Protein AF-A0A195EWB4-F1 (afdb_monomer_lite)

Foldseek 3Di:
DDDADDDVVNQDDDPADVQWDFADWQADPHTDDIDRDPDSVVFDWDQEPNDIDTGRDWDADPVCRQKTFGDHPPDDHDQDPRGIDGPPDDPQDCVHPPPVCVVQLWAFEDEPPDDPVPDHGPDTHADDPPKDKADDPPDDDPDDDPDLQQWEDHRPDIHGAFIWIDADPDPVRQQKIWGCHHDHHTHIYRHDCVVRVD

Sequence (198 aa):
IATFNCAIVDCFHGQPKPGCYMKNYPSKCCPGDEVCPENPEDRATCEVNGKEYKEGDYFSIENDPDLTCTCQPGYKGENVEPFCARPKRPYCHPEFSHSYEIINKCAPVYYPNQSPLTSCNAFSRCQNNNDTVIHNEEKPKTHSSPDDEDVCHFGNMVMRLGDELNQDTDYNSICVRCVCEVPPVPTCQRLPYNVCDH

Secondary structure (DSSP, 8-state):
---PPPPGGGG--PPPPTT-EE---TT-SS---EE--SSGGGS-EEEETTEEEETT-EEEETTEEEEEEE--TT--S---TTTEE--SS-TT-GGGT-HHHHHTTPEEEE-TT--TTTSPPSEEE---TT--EE--TT---SSSS--GGGEEEETTEEEETT-EEPS-SSTTTTTEEEE-SSTTS-EEEEPPHHHH--

Organism: NCBI:txid34720

Structure (mmCIF, N/CA/C/O backbone):
data_AF-A0A195EWB4-F1
#
_entry.id   AF-A0A195EWB4-F1
#
loop_
_atom_site.group_PDB
_atom_site.id
_atom_site.type_symbol
_atom_site.label_atom_id
_atom_site.label_alt_id
_atom_site.label_comp_id
_atom_site.label_asym_id
_atom_site.label_entity_id
_atom_site.label_seq_id
_atom_site.pdbx_PDB_ins_code
_atom_site.Cartn_x
_atom_site.Cartn_y
_atom_si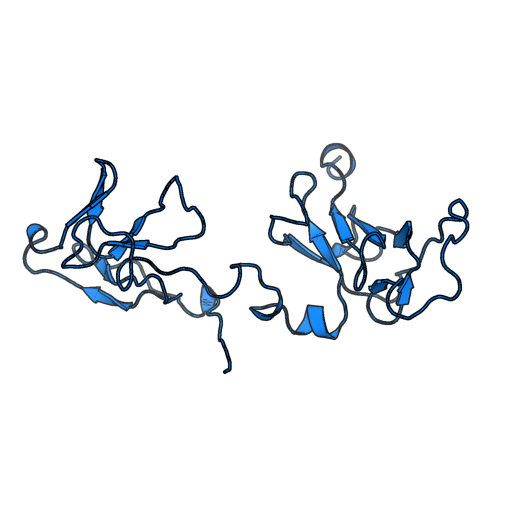te.Cartn_z
_atom_site.occupancy
_atom_site.B_iso_or_equiv
_atom_site.auth_seq_id
_atom_site.auth_comp_id
_atom_site.auth_asym_id
_atom_site.auth_atom_id
_atom_site.pdbx_PDB_model_num
ATOM 1 N N . ILE A 1 1 ? -18.472 -12.251 -6.469 1.00 36.38 1 ILE A N 1
ATOM 2 C CA . ILE A 1 1 ? -18.764 -11.327 -5.346 1.00 36.38 1 ILE A CA 1
ATOM 3 C C . ILE A 1 1 ? -17.880 -10.111 -5.565 1.00 36.38 1 ILE A C 1
ATOM 5 O O . ILE A 1 1 ? -16.671 -10.288 -5.601 1.00 36.38 1 ILE A O 1
ATOM 9 N N . ALA A 1 2 ? -18.464 -8.943 -5.836 1.00 30.53 2 ALA A N 1
ATOM 10 C CA . ALA A 1 2 ? -17.706 -7.699 -5.965 1.00 30.53 2 ALA A CA 1
ATOM 11 C C . ALA A 1 2 ? -17.330 -7.192 -4.564 1.00 30.53 2 ALA A C 1
ATOM 13 O O . ALA A 1 2 ? -18.152 -7.262 -3.650 1.00 30.53 2 ALA A O 1
ATOM 14 N N . THR A 1 3 ? -16.100 -6.714 -4.400 1.00 40.59 3 THR A N 1
ATOM 15 C CA . THR A 1 3 ? -15.592 -6.128 -3.152 1.00 40.59 3 THR A CA 1
ATOM 16 C C . THR A 1 3 ? -15.216 -4.687 -3.445 1.00 40.59 3 THR A C 1
ATOM 18 O O . THR A 1 3 ? -14.421 -4.442 -4.346 1.00 40.59 3 THR A O 1
ATOM 21 N N . PHE A 1 4 ? -15.815 -3.754 -2.713 1.00 45.41 4 PHE A N 1
ATOM 22 C CA . PHE A 1 4 ? -15.540 -2.325 -2.812 1.00 45.41 4 PHE A CA 1
ATOM 23 C C . PHE A 1 4 ? -14.557 -1.937 -1.707 1.00 45.41 4 PHE A C 1
ATOM 25 O O . PHE A 1 4 ? -14.731 -2.373 -0.568 1.00 45.41 4 PHE A O 1
ATOM 32 N N . ASN A 1 5 ? -13.554 -1.125 -2.039 1.00 49.78 5 ASN A N 1
ATOM 33 C CA . ASN A 1 5 ? -12.796 -0.378 -1.038 1.00 49.78 5 ASN A CA 1
ATOM 34 C C . ASN A 1 5 ? -13.340 1.031 -0.975 1.00 49.78 5 ASN A C 1
ATOM 36 O O . ASN A 1 5 ? -13.600 1.638 -2.011 1.00 49.78 5 ASN A O 1
ATOM 40 N N . CYS A 1 6 ? -13.505 1.530 0.242 1.00 50.00 6 CYS A N 1
ATOM 41 C CA . CYS A 1 6 ? -13.779 2.936 0.453 1.00 50.00 6 CYS A CA 1
ATOM 42 C C . CYS A 1 6 ? -12.433 3.654 0.467 1.00 50.00 6 CYS A C 1
ATOM 44 O O . CYS A 1 6 ? -11.543 3.278 1.233 1.00 50.00 6 CYS A O 1
ATOM 46 N N . ALA A 1 7 ? -12.260 4.678 -0.361 1.00 51.56 7 ALA A N 1
ATOM 47 C CA . ALA A 1 7 ? -11.152 5.587 -0.141 1.00 51.56 7 ALA A CA 1
ATOM 48 C C . ALA A 1 7 ? -11.460 6.429 1.112 1.00 51.56 7 ALA A C 1
ATOM 50 O O . ALA A 1 7 ? -12.619 6.711 1.408 1.00 51.56 7 ALA A O 1
ATOM 51 N N . ILE A 1 8 ? -10.436 6.875 1.851 1.00 51.97 8 ILE A N 1
ATOM 52 C CA . ILE A 1 8 ? -10.614 7.789 3.004 1.00 51.97 8 ILE A CA 1
ATOM 53 C C . ILE A 1 8 ? -11.458 9.021 2.625 1.00 51.97 8 ILE A C 1
ATOM 55 O O . ILE A 1 8 ? -12.216 9.530 3.448 1.00 51.97 8 ILE A O 1
ATOM 59 N N . VAL A 1 9 ? -11.363 9.467 1.367 1.00 52.28 9 VAL A N 1
ATOM 60 C CA . VAL A 1 9 ? -12.155 10.579 0.818 1.00 52.28 9 VAL A CA 1
ATOM 61 C C . VAL A 1 9 ? -13.656 10.273 0.748 1.00 52.28 9 VAL A C 1
ATOM 63 O O . VAL A 1 9 ? -14.458 11.196 0.855 1.00 52.28 9 VAL A O 1
ATOM 66 N N . ASP A 1 10 ? -14.037 8.997 0.641 1.00 55.47 10 ASP A N 1
ATOM 67 C CA . ASP A 1 10 ? -15.429 8.530 0.632 1.00 55.47 10 ASP A CA 1
ATOM 68 C C . ASP A 1 10 ? -16.003 8.380 2.052 1.00 55.47 10 ASP A C 1
ATOM 70 O O . ASP A 1 10 ? -17.215 8.268 2.224 1.00 55.47 10 ASP A O 1
ATOM 74 N N . CYS A 1 11 ? -15.141 8.404 3.076 1.00 68.19 11 CYS A N 1
ATOM 75 C CA . CYS A 1 11 ? -15.496 8.312 4.493 1.00 68.19 11 CYS A CA 1
ATOM 76 C C . CYS A 1 11 ? -15.210 9.634 5.231 1.00 68.19 11 CYS A C 1
ATOM 78 O O . CYS A 1 11 ? -14.717 9.622 6.363 1.00 68.19 11 CYS A O 1
ATOM 80 N N . PHE A 1 12 ? -15.449 10.793 4.605 1.00 63.91 12 PHE A N 1
ATOM 81 C CA . PHE A 1 12 ? -15.270 12.070 5.297 1.00 63.91 12 PHE A CA 1
ATOM 82 C C . PHE A 1 12 ? -16.331 12.229 6.392 1.00 63.91 12 PHE A C 1
ATOM 84 O O . PHE A 1 12 ? -17.470 12.624 6.142 1.00 63.91 12 PHE A O 1
ATOM 91 N N . HIS A 1 13 ? -15.930 11.946 7.625 1.00 66.62 13 HIS A N 1
ATOM 92 C CA . HIS A 1 13 ? -16.708 12.229 8.820 1.00 66.62 13 HIS A CA 1
ATOM 93 C C . HIS A 1 13 ? -15.939 13.261 9.642 1.00 66.62 13 HIS A C 1
ATOM 95 O O . HIS A 1 13 ? -14.735 13.126 9.864 1.00 66.62 13 HIS A O 1
ATOM 101 N N . GLY A 1 14 ? -16.627 14.326 10.058 1.00 69.31 14 GLY A N 1
ATOM 102 C CA . GLY A 1 14 ? -16.052 15.298 10.983 1.00 69.31 14 GLY A CA 1
ATOM 103 C C . GLY A 1 14 ? -15.682 14.644 12.316 1.00 69.31 14 GLY A C 1
ATOM 104 O O . GLY A 1 14 ? -16.049 13.500 12.592 1.00 69.31 14 GLY A O 1
ATOM 105 N N . GLN A 1 15 ? -14.966 15.379 13.167 1.00 79.50 15 GLN A N 1
ATOM 106 C CA . GLN A 1 15 ? -14.774 14.920 14.540 1.00 79.50 15 GLN A CA 1
ATOM 107 C C . GLN A 1 15 ? -16.140 14.731 15.217 1.00 79.50 15 GLN A C 1
ATOM 109 O O . GLN A 1 15 ? -17.022 15.573 15.008 1.00 79.50 15 GLN A O 1
ATOM 114 N N . PRO A 1 16 ? -16.312 13.668 16.027 1.00 85.00 16 PRO A N 1
ATOM 115 C CA . PRO A 1 16 ? -17.519 13.506 16.818 1.00 85.00 16 PRO A CA 1
ATOM 116 C C . PRO A 1 16 ? -17.762 14.751 17.661 1.00 85.00 16 PRO A C 1
ATOM 118 O O . PRO A 1 16 ? -16.810 15.400 18.117 1.00 85.00 16 PRO A O 1
ATOM 121 N N . LYS A 1 17 ? -19.029 15.070 17.921 1.00 88.00 17 LYS A N 1
ATOM 122 C CA . LYS A 1 17 ? -19.350 16.122 18.890 1.00 88.00 17 LYS A CA 1
ATOM 123 C C . LYS A 1 17 ? -18.701 15.819 20.250 1.00 88.00 17 LYS A C 1
ATOM 125 O O . LYS A 1 17 ? -18.529 14.649 20.601 1.00 88.00 17 LYS A O 1
ATOM 130 N N . PRO A 1 18 ? -18.364 16.847 21.051 1.00 87.19 18 PRO A N 1
ATOM 131 C CA . PRO A 1 18 ? -17.826 16.639 22.391 1.00 87.19 18 PRO A CA 1
ATOM 132 C C . PRO A 1 18 ? -18.721 15.709 23.223 1.00 87.19 18 PRO A C 1
ATOM 134 O O . PRO A 1 18 ? -19.916 15.960 23.355 1.00 87.19 18 PRO A O 1
ATOM 137 N N . GLY A 1 19 ? -18.139 14.639 23.772 1.00 86.69 19 GLY A N 1
ATOM 138 C CA . GLY A 1 19 ? -18.859 13.610 24.536 1.00 86.69 19 GLY A CA 1
ATOM 139 C C . GLY A 1 19 ? -19.421 12.453 23.701 1.00 86.69 19 GLY A C 1
ATOM 140 O O . GLY A 1 19 ? -19.840 11.454 24.275 1.00 86.69 19 GLY A O 1
ATOM 141 N N . CYS A 1 20 ? -19.378 12.545 22.372 1.00 90.25 20 CYS A N 1
ATOM 142 C CA . CYS A 1 20 ? -19.817 11.497 21.458 1.00 90.25 20 CYS A CA 1
ATOM 143 C C . CYS A 1 20 ? -18.628 10.706 20.894 1.00 90.25 20 CYS A C 1
ATOM 145 O O . CYS A 1 20 ? -17.474 11.136 20.962 1.00 90.25 20 CYS A O 1
ATOM 147 N N . TYR A 1 21 ? -18.901 9.540 20.317 1.00 90.25 21 TYR A N 1
ATOM 148 C CA . TYR A 1 21 ? -17.907 8.703 19.646 1.00 90.25 21 TYR A CA 1
ATOM 149 C C . TYR A 1 21 ? -18.493 8.079 18.378 1.00 90.25 21 TYR A C 1
ATOM 151 O O . TYR A 1 21 ? -19.705 7.917 18.268 1.00 90.25 21 TYR A O 1
ATOM 159 N N . MET A 1 22 ? -17.642 7.718 17.417 1.00 90.25 22 MET A N 1
ATOM 160 C CA . MET A 1 22 ? -18.085 6.947 16.253 1.00 90.25 22 MET A CA 1
ATOM 161 C C . MET A 1 22 ? -18.026 5.457 16.557 1.00 90.25 22 MET A C 1
ATOM 163 O O . MET A 1 22 ? -17.025 4.966 17.084 1.00 90.25 22 MET A O 1
ATOM 167 N N . LYS A 1 23 ? -19.062 4.717 16.159 1.00 90.19 23 LYS A N 1
ATOM 168 C CA . LYS A 1 23 ? -18.978 3.256 16.127 1.00 90.19 23 LYS A CA 1
ATOM 169 C C . LYS A 1 23 ? -18.025 2.817 15.027 1.00 90.19 23 LYS A C 1
ATOM 171 O O . LYS A 1 23 ? -18.173 3.227 13.883 1.00 90.19 23 LYS A O 1
ATOM 176 N N . ASN A 1 24 ? -17.107 1.920 15.354 1.00 89.12 24 ASN A N 1
ATOM 177 C CA . ASN A 1 24 ? -16.231 1.281 14.380 1.00 89.12 24 ASN A CA 1
ATOM 178 C C . ASN A 1 24 ? -16.486 -0.225 14.357 1.00 89.12 24 ASN A C 1
ATOM 180 O O . ASN A 1 24 ? -16.934 -0.817 15.343 1.00 89.12 24 ASN A O 1
ATOM 184 N N . TYR A 1 25 ? -16.224 -0.835 13.204 1.00 88.12 25 TYR A N 1
ATOM 185 C CA . TYR A 1 25 ? -16.432 -2.261 12.986 1.00 88.12 25 TYR A CA 1
ATOM 186 C C . TYR A 1 25 ? -15.217 -2.839 12.265 1.00 88.12 25 TYR A C 1
ATOM 188 O O . TYR A 1 25 ? -14.759 -2.221 11.306 1.00 88.12 25 TYR A O 1
ATOM 196 N N . PRO A 1 26 ? -14.741 -4.042 12.622 1.00 86.75 26 PRO A N 1
ATOM 197 C CA . PRO A 1 26 ? -13.511 -4.589 12.049 1.00 86.75 26 PRO A CA 1
ATOM 198 C C . PRO A 1 26 ? -13.579 -4.835 10.542 1.00 86.75 26 PRO A C 1
ATOM 200 O O . PRO A 1 26 ? -12.568 -4.843 9.851 1.00 86.75 26 PRO A O 1
ATOM 203 N N . SER A 1 27 ? -14.788 -5.065 10.030 1.00 80.19 27 SER A N 1
ATOM 204 C CA . SER A 1 27 ? -15.058 -5.376 8.628 1.00 80.19 27 SER A CA 1
ATOM 205 C C . SER A 1 27 ? -15.537 -4.175 7.810 1.00 80.19 27 SER A C 1
ATOM 207 O O . SER A 1 27 ? -15.856 -4.339 6.631 1.00 80.19 27 SER A O 1
ATOM 209 N N . LYS A 1 28 ? -15.620 -2.976 8.407 1.00 78.50 28 LYS A N 1
ATOM 210 C CA . LYS A 1 28 ? -16.048 -1.756 7.712 1.00 78.50 28 LYS A CA 1
ATOM 211 C C . LYS A 1 28 ? -14.904 -0.759 7.631 1.00 78.50 28 LYS A C 1
ATOM 213 O O . LYS A 1 28 ? -14.208 -0.523 8.606 1.00 78.50 28 LYS A O 1
ATOM 218 N N . CYS A 1 29 ? -14.756 -0.149 6.459 1.00 74.19 29 CYS A N 1
ATOM 219 C CA . CYS A 1 29 ? -13.755 0.889 6.241 1.00 74.19 29 CYS A CA 1
ATOM 220 C C . CYS A 1 29 ? -14.190 2.238 6.835 1.00 74.19 29 CYS A C 1
ATOM 222 O O . CYS A 1 29 ? -13.399 2.898 7.503 1.00 74.19 29 CYS A O 1
ATOM 224 N N . CYS A 1 30 ? -15.454 2.630 6.635 1.00 79.25 30 CYS A N 1
ATOM 225 C CA . CYS A 1 30 ? -15.969 3.871 7.203 1.00 79.25 30 CYS A CA 1
ATOM 226 C C . CYS A 1 30 ? -16.481 3.667 8.639 1.00 79.25 30 CYS A C 1
ATOM 228 O O . CYS A 1 30 ? -17.077 2.618 8.934 1.00 79.25 30 CYS A O 1
ATOM 230 N N . PRO A 1 31 ? -16.331 4.688 9.500 1.00 83.44 31 PRO A N 1
ATOM 231 C CA . PRO A 1 31 ? -17.070 4.777 10.748 1.00 83.44 31 PRO A CA 1
ATOM 232 C C . PRO A 1 31 ? -18.575 4.596 10.511 1.00 83.44 31 PRO A C 1
ATOM 234 O O . PRO A 1 31 ? -19.124 4.994 9.483 1.00 83.44 31 PRO A O 1
ATOM 237 N N . GLY A 1 32 ? -19.240 3.953 11.462 1.00 84.38 32 GLY A N 1
ATOM 238 C CA . GLY A 1 32 ? -20.692 3.901 11.535 1.00 84.38 32 GLY A CA 1
ATOM 239 C C . GLY A 1 32 ? -21.267 5.152 12.190 1.00 84.38 32 GLY A C 1
ATOM 240 O O . GLY A 1 32 ? -20.703 6.239 12.110 1.00 84.38 32 GLY A O 1
ATOM 241 N N . ASP A 1 33 ? -22.404 4.977 12.855 1.00 88.50 33 ASP A N 1
ATOM 242 C CA . ASP A 1 33 ? -23.129 6.083 13.474 1.00 88.50 33 ASP A CA 1
ATOM 243 C C . ASP A 1 33 ? -22.343 6.741 14.622 1.00 88.50 33 ASP A C 1
ATOM 245 O O . ASP A 1 33 ? -21.647 6.069 15.395 1.00 88.50 33 ASP A O 1
ATOM 249 N N . GLU A 1 34 ? -22.514 8.060 14.757 1.00 91.50 34 GLU A N 1
ATOM 250 C CA . GLU A 1 34 ? -22.107 8.816 15.943 1.00 91.50 34 GLU A CA 1
ATOM 251 C C . GLU A 1 34 ? -23.059 8.497 17.099 1.00 91.50 34 GLU A C 1
ATOM 253 O O . GLU A 1 34 ? -24.281 8.595 16.969 1.00 91.50 34 GLU A O 1
ATOM 258 N N . VAL A 1 35 ? -22.495 8.144 18.248 1.00 91.38 35 VAL A N 1
ATOM 259 C CA . VAL A 1 35 ? -23.228 7.841 19.474 1.00 91.38 35 VAL A CA 1
ATOM 260 C C . VAL A 1 35 ? -22.866 8.870 20.526 1.00 91.38 35 VAL A C 1
ATOM 262 O O . VAL A 1 35 ? -21.697 9.035 20.872 1.00 91.38 35 VAL A O 1
ATOM 265 N N . CYS A 1 36 ? -23.886 9.527 21.063 1.00 91.44 36 CYS A N 1
ATOM 266 C CA . CYS A 1 36 ? -23.772 10.489 22.149 1.00 91.44 36 CYS A CA 1
ATOM 267 C C . CYS A 1 36 ? -24.456 9.909 23.393 1.00 91.44 36 CYS A C 1
ATOM 269 O O . CYS A 1 36 ? -25.678 10.029 23.504 1.00 91.44 36 CYS A O 1
ATOM 271 N N . PRO A 1 37 ? -23.724 9.222 24.286 1.00 88.69 37 PRO A N 1
ATOM 272 C CA . PRO A 1 37 ? -24.314 8.703 25.512 1.00 88.69 37 PRO A CA 1
ATOM 273 C C . PRO A 1 37 ? -24.716 9.853 26.449 1.00 88.69 37 PRO A C 1
ATOM 275 O O . PRO A 1 37 ? -24.053 10.890 26.486 1.00 88.69 37 PRO A O 1
ATOM 278 N N . GLU A 1 38 ? -25.796 9.667 27.213 1.00 88.31 38 GLU A N 1
ATOM 279 C CA . GLU A 1 38 ? -26.223 10.644 28.225 1.00 88.31 38 GLU A CA 1
ATOM 280 C C . GLU A 1 38 ? -25.194 10.744 29.358 1.00 88.31 38 GLU A C 1
ATOM 282 O O . GLU A 1 38 ? -24.865 11.852 29.786 1.00 88.31 38 GLU A O 1
ATOM 287 N N . ASN A 1 39 ? -24.624 9.606 29.782 1.00 86.69 39 ASN A N 1
ATOM 288 C CA . ASN A 1 39 ? -23.488 9.560 30.698 1.00 86.69 39 ASN A CA 1
ATOM 289 C C . ASN A 1 39 ? -22.262 8.941 30.009 1.00 86.69 39 ASN A C 1
ATOM 291 O O . ASN A 1 39 ? -22.362 7.858 29.437 1.00 86.69 39 ASN A O 1
ATOM 295 N N . PRO A 1 40 ? -21.069 9.554 30.109 1.00 81.25 40 PRO A N 1
ATOM 296 C CA . PRO A 1 40 ? -19.845 8.997 29.523 1.00 81.25 40 PRO A CA 1
ATOM 297 C C . PRO A 1 40 ? -19.489 7.578 29.999 1.00 81.25 40 PRO A C 1
ATOM 299 O O . PRO A 1 40 ? -18.861 6.834 29.249 1.00 81.25 40 PRO A O 1
ATOM 302 N N . GLU A 1 41 ? -19.900 7.214 31.217 1.00 83.19 41 GLU A N 1
ATOM 303 C CA . GLU A 1 41 ? -19.694 5.888 31.824 1.00 83.19 41 GLU A CA 1
ATOM 304 C C . GLU A 1 41 ? -20.533 4.782 31.160 1.00 83.19 41 GLU A C 1
ATOM 306 O O . GLU A 1 41 ? -20.233 3.603 31.315 1.00 83.19 41 GLU A O 1
ATOM 311 N N . ASP A 1 42 ? -21.558 5.144 30.380 1.00 87.31 42 ASP A N 1
ATOM 312 C CA . ASP A 1 42 ? -22.396 4.178 29.659 1.00 87.31 42 ASP A CA 1
ATOM 313 C C . ASP A 1 42 ? -21.686 3.615 28.412 1.00 87.31 42 ASP A C 1
ATOM 315 O O . ASP A 1 42 ? -22.164 2.664 27.788 1.00 87.31 42 ASP A O 1
ATOM 319 N N . ARG A 1 43 ? -20.543 4.198 28.016 1.00 91.38 43 ARG A N 1
ATOM 320 C CA . ARG A 1 43 ? -19.731 3.701 26.900 1.00 91.38 43 ARG A CA 1
ATOM 321 C C . ARG A 1 43 ? -19.039 2.409 27.325 1.00 91.38 43 ARG A C 1
ATOM 323 O O . ARG A 1 43 ? -18.228 2.419 28.248 1.00 91.38 43 ARG A O 1
ATOM 330 N N . ALA A 1 44 ? -19.312 1.316 26.613 1.00 92.00 44 ALA A N 1
ATOM 331 C CA . ALA A 1 44 ? -18.718 0.024 26.933 1.00 92.00 44 ALA A CA 1
ATOM 332 C C . ALA A 1 44 ? -17.183 0.083 26.888 1.00 92.00 44 ALA A C 1
ATOM 334 O O . ALA A 1 44 ? -16.596 0.787 26.059 1.00 92.00 44 ALA A O 1
ATOM 335 N N . THR A 1 45 ? -16.540 -0.684 27.764 1.00 94.62 45 THR A N 1
ATOM 336 C CA . THR A 1 45 ? -15.088 -0.843 27.806 1.00 94.62 45 THR A CA 1
ATOM 337 C C . THR A 1 45 ? -14.696 -2.291 27.543 1.00 94.62 45 THR A C 1
ATOM 339 O O . THR A 1 45 ? -15.437 -3.231 27.833 1.00 94.62 45 THR A O 1
ATOM 342 N N . CYS A 1 46 ? -13.521 -2.466 26.955 1.00 95.19 46 CYS A N 1
ATOM 343 C CA . CYS A 1 46 ? -12.918 -3.751 26.655 1.00 95.19 46 CYS A CA 1
ATOM 344 C C . CYS A 1 46 ? -11.529 -3.789 27.280 1.00 95.19 46 CYS A C 1
ATOM 346 O O . CYS A 1 46 ? -10.722 -2.891 27.044 1.00 95.19 46 CYS A O 1
ATOM 348 N N . GLU A 1 47 ? -11.228 -4.840 28.034 1.00 93.69 47 GLU A N 1
ATOM 349 C CA . GLU A 1 47 ? -9.886 -5.078 28.558 1.00 93.69 47 GLU A CA 1
ATOM 350 C C . GLU A 1 47 ? -9.148 -6.058 27.639 1.00 93.69 47 GLU A C 1
ATOM 352 O O . GLU A 1 47 ? -9.590 -7.187 27.424 1.00 93.69 47 GLU A O 1
ATOM 357 N N . VAL A 1 48 ? -8.026 -5.621 27.067 1.00 91.62 48 VAL A N 1
ATOM 358 C CA . VAL A 1 48 ? -7.201 -6.417 26.151 1.00 91.62 48 VAL A CA 1
ATOM 359 C C . VAL A 1 48 ? -5.756 -6.333 26.623 1.00 91.62 48 VAL A C 1
ATOM 361 O O . VAL A 1 48 ? -5.172 -5.253 26.637 1.00 91.62 48 VAL A O 1
ATOM 364 N N . ASN A 1 49 ? -5.171 -7.465 27.025 1.00 86.56 49 ASN A N 1
ATOM 365 C CA . ASN A 1 49 ? -3.783 -7.553 27.504 1.00 86.56 49 ASN A CA 1
ATOM 366 C C . ASN A 1 49 ? -3.436 -6.528 28.609 1.00 86.56 49 ASN A C 1
ATOM 368 O O . ASN A 1 49 ? -2.354 -5.944 28.607 1.00 86.56 49 ASN A O 1
ATOM 372 N N . GLY A 1 50 ? -4.364 -6.279 29.540 1.00 87.12 50 GLY A N 1
ATOM 373 C CA . GLY A 1 50 ? -4.183 -5.307 30.627 1.00 87.12 50 GLY A CA 1
ATOM 374 C C . GLY A 1 50 ? -4.296 -3.837 30.202 1.00 87.12 50 GLY A C 1
ATOM 375 O O . GLY A 1 50 ? -3.977 -2.947 30.989 1.00 87.12 50 GLY A O 1
ATOM 376 N N . LYS A 1 51 ? -4.743 -3.564 28.969 1.00 92.44 51 LYS A N 1
ATOM 377 C CA . LYS A 1 51 ? -5.070 -2.225 28.476 1.00 92.44 51 LYS A CA 1
ATOM 378 C C . LYS A 1 51 ? -6.573 -2.090 28.258 1.00 92.44 51 LYS A C 1
ATOM 380 O O . LYS A 1 51 ? -7.204 -2.945 27.642 1.00 92.44 51 LYS A O 1
ATOM 385 N N . GLU A 1 52 ? -7.129 -0.987 28.743 1.00 94.00 52 GLU A N 1
ATOM 386 C CA . GLU A 1 52 ? -8.533 -0.635 28.545 1.00 94.00 52 GLU A CA 1
ATOM 387 C C . GLU A 1 52 ? -8.731 0.101 27.211 1.00 94.00 52 GLU A C 1
ATOM 389 O O . GLU A 1 52 ? -7.975 1.012 26.860 1.00 94.00 52 GLU A O 1
ATOM 394 N N . TYR A 1 53 ? -9.769 -0.297 26.484 1.00 94.88 53 TYR A N 1
ATOM 395 C CA . TYR A 1 53 ? -10.247 0.307 25.244 1.00 94.88 53 TYR A CA 1
ATOM 396 C C . TYR A 1 53 ? -11.717 0.683 25.406 1.00 94.88 53 TYR A C 1
ATOM 398 O O . TYR A 1 53 ? -12.463 -0.039 26.064 1.00 94.88 53 TYR A O 1
ATOM 406 N N . LYS A 1 54 ? -12.159 1.786 24.800 1.00 94.69 54 LYS A N 1
ATOM 407 C CA . LYS A 1 54 ? -13.563 2.217 24.845 1.00 94.69 54 LYS A CA 1
ATOM 408 C C . LYS A 1 54 ? -14.289 1.828 23.563 1.00 94.69 54 LYS A C 1
ATOM 410 O O . LYS A 1 54 ? -13.669 1.676 22.517 1.00 94.69 54 LYS A O 1
ATOM 415 N N . GLU A 1 55 ? -15.611 1.692 23.613 1.00 93.88 55 GLU A N 1
ATOM 416 C CA . GLU A 1 55 ? -16.424 1.275 22.462 1.00 93.88 55 GLU A CA 1
ATOM 417 C C . GLU A 1 55 ? -16.124 2.103 21.208 1.00 93.88 55 GLU A C 1
ATOM 419 O O . GLU A 1 55 ? -16.187 3.328 21.249 1.00 93.88 55 GLU A O 1
ATOM 424 N N . GLY A 1 56 ? -15.818 1.449 20.091 1.00 90.38 56 GLY A N 1
ATOM 425 C CA . GLY A 1 56 ? -15.404 2.092 18.845 1.00 90.38 56 GLY A CA 1
ATOM 426 C C . GLY A 1 56 ? -13.893 2.306 18.717 1.00 90.38 56 GLY A C 1
ATOM 427 O O . GLY A 1 56 ? -13.431 2.611 17.622 1.00 90.38 56 GLY A O 1
ATOM 428 N N . ASP A 1 57 ? -13.097 2.104 19.766 1.00 92.75 57 ASP A N 1
ATOM 429 C CA . ASP A 1 57 ? -11.640 2.155 19.653 1.00 92.75 57 ASP A CA 1
ATOM 430 C C . ASP A 1 57 ? -11.117 0.907 18.924 1.00 92.75 57 ASP A C 1
ATOM 432 O O . ASP A 1 57 ? -11.561 -0.216 19.186 1.00 92.75 57 ASP A O 1
ATOM 436 N N . TYR A 1 58 ? -10.142 1.099 18.032 1.00 91.75 58 TYR A N 1
ATOM 437 C CA . TYR A 1 58 ? -9.394 0.001 17.420 1.00 91.75 58 TYR A CA 1
ATOM 438 C C . TYR A 1 58 ? -8.304 -0.512 18.365 1.00 91.75 58 TYR A C 1
ATOM 440 O O . TYR A 1 58 ? -7.678 0.259 19.098 1.00 91.75 58 TYR A O 1
ATOM 448 N N . PHE A 1 59 ? -8.024 -1.811 18.292 1.00 91.69 59 PHE A N 1
ATOM 449 C CA . PHE A 1 59 ? -6.880 -2.421 18.960 1.00 91.69 59 PHE A CA 1
ATOM 450 C C . PHE A 1 59 ? -6.214 -3.483 18.086 1.00 91.69 59 PHE A C 1
ATOM 452 O O . PHE A 1 59 ? -6.834 -4.045 17.185 1.00 91.69 59 PHE A O 1
ATOM 459 N N . SER A 1 60 ? -4.935 -3.737 18.356 1.00 86.56 60 SER A N 1
ATOM 460 C CA . SER A 1 60 ? -4.108 -4.706 17.635 1.00 86.56 60 SER A CA 1
ATOM 461 C C . SER A 1 60 ? -3.690 -5.826 18.579 1.00 86.56 60 SER A C 1
ATOM 463 O O . SER A 1 60 ? -3.457 -5.581 19.764 1.00 86.56 60 SER A O 1
ATOM 465 N N . ILE A 1 61 ? -3.573 -7.043 18.052 1.00 88.81 61 ILE A N 1
ATOM 466 C CA . ILE A 1 61 ? -3.124 -8.218 18.800 1.00 88.81 61 ILE A CA 1
ATOM 467 C C . ILE A 1 61 ? -1.664 -8.492 18.457 1.00 88.81 61 ILE A C 1
ATOM 469 O O . ILE A 1 61 ? -1.333 -8.724 17.301 1.00 88.81 61 ILE A O 1
ATOM 473 N N . GLU A 1 62 ? -0.786 -8.493 19.461 1.00 84.81 62 GLU A N 1
ATOM 474 C CA . GLU A 1 62 ? 0.666 -8.646 19.254 1.00 84.81 62 GLU A CA 1
ATOM 475 C C . GLU A 1 62 ? 1.033 -9.939 18.511 1.00 84.81 62 GLU A C 1
ATOM 477 O O . GLU A 1 62 ? 1.930 -9.942 17.673 1.00 84.81 62 GLU A O 1
ATOM 482 N N . ASN A 1 63 ? 0.303 -11.025 18.781 1.00 84.56 63 ASN A N 1
ATOM 483 C CA . ASN A 1 63 ? 0.530 -12.330 18.158 1.00 84.56 63 ASN A CA 1
ATOM 484 C C . ASN A 1 63 ? -0.189 -12.508 16.808 1.00 84.56 63 ASN A C 1
ATOM 486 O O . ASN A 1 63 ? 0.042 -13.513 16.140 1.00 84.56 63 ASN A O 1
ATOM 490 N N . ASP A 1 64 ? -1.069 -11.581 16.420 1.00 85.19 64 ASP A N 1
ATOM 491 C CA . ASP A 1 64 ? -1.783 -11.623 15.140 1.00 85.19 64 ASP A CA 1
ATOM 492 C C . ASP A 1 64 ? -1.986 -10.198 14.584 1.00 85.19 64 ASP A C 1
ATOM 494 O O . ASP A 1 64 ? -3.066 -9.616 14.728 1.00 85.19 64 ASP A O 1
ATOM 498 N N . PRO A 1 65 ? -0.943 -9.603 13.972 1.00 80.69 65 PRO A N 1
ATOM 499 C CA . PRO A 1 65 ? -0.980 -8.219 13.495 1.00 80.69 65 PRO A CA 1
ATOM 500 C C . PRO A 1 65 ? -1.933 -8.002 12.310 1.00 80.69 65 PRO A C 1
ATOM 502 O O . PRO A 1 65 ? -2.312 -6.865 12.039 1.00 80.69 65 PRO A O 1
ATOM 505 N N . ASP A 1 66 ? -2.345 -9.071 11.621 1.00 79.38 66 ASP A N 1
ATOM 506 C CA . ASP A 1 66 ? -3.305 -9.006 10.512 1.00 79.38 66 ASP A CA 1
ATOM 507 C C . ASP A 1 66 ? -4.761 -8.947 10.995 1.00 79.38 66 ASP A C 1
ATOM 509 O O . ASP A 1 66 ? -5.686 -8.733 10.202 1.00 79.38 66 ASP A O 1
ATOM 513 N N . LEU A 1 67 ? -4.993 -9.186 12.288 1.00 87.38 67 LEU A N 1
ATOM 514 C CA . LEU A 1 67 ? -6.319 -9.160 12.873 1.00 87.38 67 LEU A CA 1
ATOM 515 C C . LEU A 1 67 ? -6.701 -7.718 13.213 1.00 87.38 67 LEU A C 1
ATOM 517 O O . LEU A 1 67 ? -6.111 -7.077 14.081 1.00 87.38 67 LEU A O 1
ATOM 521 N N . THR A 1 68 ? -7.723 -7.207 12.531 1.00 87.56 68 THR A N 1
ATOM 522 C CA . THR A 1 68 ? -8.311 -5.910 12.869 1.00 87.56 68 THR A CA 1
ATOM 523 C C . THR A 1 68 ? -9.348 -6.132 13.955 1.00 87.56 68 THR A C 1
ATOM 525 O O . THR A 1 68 ? -10.232 -6.969 13.779 1.00 87.56 68 THR A O 1
ATOM 528 N N . CYS A 1 69 ? -9.264 -5.394 15.060 1.00 92.56 69 CYS A N 1
ATOM 529 C CA . CYS A 1 69 ? -10.216 -5.500 16.158 1.00 92.56 69 CYS A CA 1
ATOM 530 C C . CYS A 1 69 ? -10.749 -4.134 16.586 1.00 92.56 69 CYS A C 1
ATOM 532 O O . CYS A 1 69 ? -10.044 -3.126 16.528 1.00 92.56 69 CYS A O 1
ATOM 534 N N . THR A 1 70 ? -11.993 -4.113 17.053 1.00 94.81 70 THR A N 1
ATOM 535 C CA . THR A 1 70 ? -12.655 -2.931 17.611 1.00 94.81 70 THR A CA 1
ATOM 536 C C . THR A 1 70 ? -13.333 -3.289 18.919 1.00 94.81 70 THR A C 1
ATOM 538 O O . THR A 1 70 ? -14.009 -4.317 18.998 1.00 94.81 70 THR A O 1
ATOM 541 N N . CYS A 1 71 ? -13.220 -2.429 19.928 1.00 95.19 71 CYS A N 1
ATOM 542 C CA . CYS A 1 71 ? -13.971 -2.611 21.161 1.00 95.19 71 CYS A CA 1
ATOM 543 C C . CYS A 1 71 ? -15.467 -2.396 20.903 1.00 95.19 71 CYS A C 1
ATOM 545 O O . CYS A 1 71 ? -15.869 -1.355 20.382 1.00 95.19 71 CYS A O 1
ATOM 547 N N . GLN A 1 72 ? -16.293 -3.377 21.263 1.00 93.38 72 GLN A N 1
ATOM 548 C CA . GLN A 1 72 ? -17.750 -3.305 21.141 1.00 93.38 72 GLN A CA 1
ATOM 549 C C . GLN A 1 72 ? -18.416 -3.898 22.391 1.00 93.38 72 GLN A C 1
ATOM 551 O O . GLN A 1 72 ? -17.793 -4.703 23.094 1.00 93.38 72 GLN A O 1
ATOM 556 N N . PRO A 1 73 ? -19.686 -3.549 22.669 1.00 92.88 73 PRO A N 1
ATOM 557 C CA . PRO A 1 73 ? -20.415 -4.100 23.802 1.00 92.88 73 PRO A CA 1
ATOM 558 C C . PRO A 1 73 ? -20.447 -5.630 23.767 1.00 92.88 73 PRO A C 1
ATOM 560 O O . PRO A 1 73 ? -20.753 -6.238 22.742 1.00 92.88 73 PRO A O 1
ATOM 563 N N . GLY A 1 74 ? -20.159 -6.256 24.909 1.00 91.94 74 GLY A N 1
ATOM 564 C CA . GLY A 1 74 ? -20.181 -7.713 25.052 1.00 91.94 74 GLY A CA 1
ATOM 565 C C . GLY A 1 74 ? -18.864 -8.423 24.734 1.00 91.94 74 GLY A C 1
ATOM 566 O O . GLY A 1 74 ? -18.852 -9.654 24.738 1.00 91.94 74 GLY A O 1
ATOM 567 N N . TYR A 1 75 ? -17.770 -7.695 24.498 1.00 94.06 75 TYR A N 1
ATOM 568 C CA . TYR A 1 75 ? -16.436 -8.286 24.397 1.00 94.06 75 TYR A CA 1
ATOM 569 C C . TYR A 1 75 ? -16.029 -8.957 25.720 1.00 94.06 75 TYR A C 1
ATOM 571 O O . TYR A 1 75 ? -16.092 -8.344 26.784 1.00 94.06 75 TYR A O 1
ATOM 579 N N . LYS A 1 76 ? -15.609 -10.227 25.656 1.00 91.56 76 LYS A N 1
ATOM 580 C CA . LYS A 1 76 ? -15.248 -11.052 26.829 1.00 91.56 76 LYS A CA 1
ATOM 581 C C . LYS A 1 76 ? -13.778 -11.485 26.849 1.00 91.56 76 LYS A C 1
ATOM 583 O O . LYS A 1 76 ? -13.440 -12.451 27.525 1.00 91.56 76 LYS A O 1
ATOM 588 N N . GLY A 1 77 ? -12.916 -10.802 26.094 1.00 89.94 77 GLY A N 1
ATOM 589 C CA . GLY A 1 77 ? -11.503 -11.178 25.954 1.00 89.94 77 GLY A CA 1
ATOM 590 C C . GLY A 1 77 ? -11.213 -12.155 24.809 1.00 89.94 77 GLY A C 1
ATOM 591 O O . GLY A 1 77 ? -10.086 -12.625 24.686 1.00 89.94 77 GLY A O 1
ATOM 592 N N . GLU A 1 78 ? -12.207 -12.471 23.974 1.00 91.25 78 GLU A N 1
ATOM 593 C CA . GLU A 1 78 ? -12.052 -13.372 22.829 1.00 91.25 78 GLU A CA 1
ATOM 594 C C . GLU A 1 78 ? -11.930 -12.583 21.518 1.00 91.25 78 GLU A C 1
ATOM 596 O O . GLU A 1 78 ? -12.844 -11.857 21.123 1.00 91.25 78 GLU A O 1
ATOM 601 N N . ASN A 1 79 ? -10.811 -12.768 20.813 1.00 92.00 79 ASN A N 1
ATOM 602 C CA . ASN A 1 79 ? -10.492 -12.072 19.562 1.00 92.00 79 ASN A CA 1
ATOM 603 C C . ASN A 1 79 ? -11.161 -12.730 18.339 1.00 92.00 79 ASN A C 1
ATOM 605 O O . ASN A 1 79 ? -10.488 -13.197 17.421 1.00 92.00 79 ASN A O 1
ATOM 609 N N . VAL A 1 80 ? -12.491 -12.799 18.341 1.00 91.94 80 VAL A N 1
ATOM 610 C CA . VAL A 1 80 ? -13.313 -13.419 17.284 1.00 91.94 80 VAL A CA 1
ATOM 611 C C . VAL A 1 80 ? -14.385 -12.455 16.769 1.00 91.94 80 VAL A C 1
ATOM 613 O O . VAL A 1 80 ? -14.593 -11.377 17.333 1.00 91.94 80 VAL A O 1
ATOM 616 N N . GLU A 1 81 ? -15.079 -12.823 15.688 1.00 90.69 81 GLU A N 1
ATOM 617 C CA . GLU A 1 81 ? -16.226 -12.052 15.198 1.00 90.69 81 GLU A CA 1
ATOM 618 C C . GLU A 1 81 ? -17.303 -11.909 16.294 1.00 90.69 81 GLU A C 1
ATOM 620 O O . GLU A 1 81 ? -17.566 -12.868 17.026 1.00 90.69 81 GLU A O 1
ATOM 625 N N . PRO A 1 82 ? -17.959 -10.738 16.415 1.00 90.88 82 PRO A N 1
ATOM 626 C CA . PRO A 1 82 ? -17.869 -9.559 15.542 1.00 90.88 82 PRO A CA 1
ATOM 627 C C . PRO A 1 82 ? -16.771 -8.548 15.929 1.00 90.88 82 PRO A C 1
ATOM 629 O O . PRO A 1 82 ? -16.611 -7.545 15.235 1.00 90.88 82 PRO A O 1
ATOM 632 N N . PHE A 1 83 ? -16.037 -8.789 17.019 1.00 93.56 83 PHE A N 1
ATOM 633 C CA . PHE A 1 83 ? -15.076 -7.846 17.612 1.00 93.56 83 PHE A CA 1
ATOM 634 C C . PHE A 1 83 ? -13.765 -7.765 16.851 1.00 93.56 83 PHE A C 1
ATOM 636 O O . PHE A 1 83 ? -13.129 -6.714 16.828 1.00 93.56 83 PHE A O 1
ATOM 643 N N . CYS A 1 84 ? -13.380 -8.871 16.225 1.00 92.38 84 CYS A N 1
ATOM 644 C CA . CYS A 1 84 ? -12.189 -8.986 15.412 1.00 92.38 84 CYS A CA 1
ATOM 645 C C . CYS A 1 84 ? -12.528 -9.652 14.082 1.00 92.38 84 CYS A C 1
ATOM 647 O O . CYS A 1 84 ? -13.279 -10.626 14.042 1.00 92.38 84 CYS A O 1
ATOM 649 N N . ALA A 1 85 ? -11.952 -9.151 12.995 1.00 89.56 85 ALA A N 1
ATOM 650 C CA . ALA A 1 85 ? -12.065 -9.766 11.684 1.00 89.56 85 ALA A CA 1
ATOM 651 C C . ALA A 1 85 ? -10.731 -9.689 10.950 1.00 89.56 85 ALA A C 1
ATOM 653 O O . ALA A 1 85 ? -10.013 -8.688 11.010 1.00 89.56 85 ALA A O 1
ATOM 654 N N . ARG A 1 86 ? -10.420 -10.758 10.218 1.00 84.75 86 ARG A N 1
ATOM 655 C CA . ARG A 1 86 ? -9.296 -10.773 9.290 1.00 84.75 86 ARG A CA 1
ATOM 656 C C . ARG A 1 86 ? -9.784 -10.269 7.930 1.00 84.75 86 ARG A C 1
ATOM 658 O O . ARG A 1 86 ? -10.739 -10.840 7.387 1.00 84.75 86 ARG A O 1
ATOM 665 N N . PRO A 1 87 ? -9.152 -9.240 7.348 1.00 74.56 87 PRO A N 1
ATOM 666 C CA . PRO A 1 87 ? -9.428 -8.851 5.975 1.00 74.56 87 PRO A CA 1
ATOM 667 C C . PRO A 1 87 ? -9.231 -10.048 5.039 1.00 74.56 87 PRO A C 1
ATOM 669 O O . PRO A 1 87 ? -8.230 -10.756 5.111 1.00 74.56 87 PRO A O 1
ATOM 672 N N . LYS A 1 88 ? -10.183 -10.289 4.130 1.00 76.31 88 LYS A N 1
ATOM 673 C CA . LYS A 1 88 ? -10.079 -11.399 3.159 1.00 76.31 88 LYS A CA 1
ATOM 674 C C . LYS A 1 88 ? -8.954 -11.202 2.144 1.00 76.31 88 LYS A C 1
ATOM 676 O O . LYS A 1 88 ? -8.597 -12.139 1.437 1.00 76.31 88 LYS A O 1
ATOM 681 N N . ARG A 1 89 ? -8.451 -9.977 2.027 1.00 71.81 89 ARG A N 1
ATOM 682 C CA . ARG A 1 89 ? -7.342 -9.597 1.163 1.00 71.81 89 ARG A CA 1
ATOM 683 C C . ARG A 1 89 ? -6.466 -8.592 1.914 1.00 71.81 89 ARG A C 1
ATOM 685 O O . ARG A 1 89 ? -7.013 -7.833 2.718 1.00 71.81 89 ARG A O 1
ATOM 692 N N . PRO A 1 90 ? -5.151 -8.565 1.650 1.00 71.12 90 PRO A N 1
ATOM 693 C CA . PRO A 1 90 ? -4.255 -7.568 2.219 1.00 71.12 90 PRO A CA 1
ATOM 694 C C . PRO A 1 90 ? -4.751 -6.151 1.933 1.00 71.12 90 PRO A C 1
ATOM 696 O O . PRO A 1 90 ? -5.282 -5.893 0.856 1.00 71.12 90 PRO A O 1
ATOM 699 N N . TYR A 1 91 ? -4.521 -5.223 2.861 1.00 68.94 91 TYR A N 1
ATOM 700 C CA . TYR A 1 91 ? -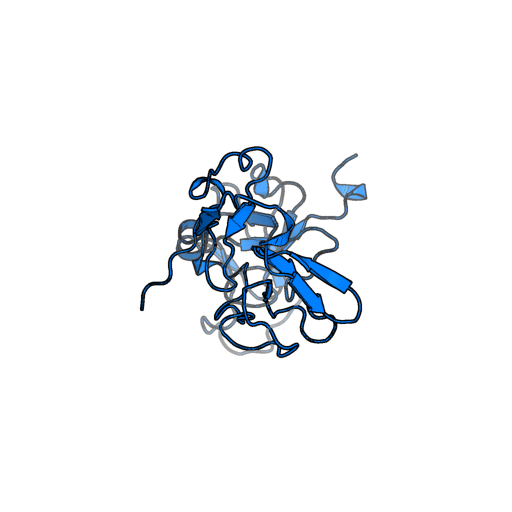4.895 -3.812 2.706 1.00 68.94 91 TYR A CA 1
ATOM 701 C C . TYR A 1 91 ? -4.362 -3.188 1.403 1.00 68.94 91 TYR A C 1
ATOM 703 O O . TYR A 1 91 ? -5.007 -2.338 0.803 1.00 68.94 91 TYR A O 1
ATOM 711 N N . CYS A 1 92 ? -3.216 -3.669 0.925 1.00 72.88 92 CYS A N 1
ATOM 712 C CA . CYS A 1 92 ? -2.543 -3.158 -0.268 1.00 72.88 92 CYS A CA 1
ATOM 713 C C . CYS A 1 92 ? -2.763 -4.021 -1.506 1.00 72.88 92 CYS A C 1
ATOM 715 O O . CYS A 1 92 ? -1.968 -3.994 -2.441 1.00 72.88 92 CYS A O 1
ATOM 717 N N . HIS A 1 93 ? -3.833 -4.817 -1.513 1.00 75.81 93 HIS A N 1
ATOM 718 C CA . HIS A 1 93 ? -4.186 -5.602 -2.679 1.00 75.81 93 HIS A CA 1
ATOM 719 C C . HIS A 1 93 ? -4.471 -4.656 -3.861 1.00 75.81 93 HIS A C 1
ATOM 721 O O . HIS A 1 93 ? -5.373 -3.827 -3.767 1.00 75.81 93 HIS A O 1
ATOM 727 N N . PRO A 1 94 ? -3.772 -4.770 -5.003 1.00 68.25 94 PRO A N 1
ATOM 728 C CA . PRO A 1 94 ? -3.828 -3.751 -6.056 1.00 68.25 94 PRO A CA 1
ATOM 729 C C . PRO A 1 94 ? -5.230 -3.613 -6.680 1.00 68.25 94 PRO A C 1
ATOM 731 O O . PRO A 1 94 ? -5.626 -2.525 -7.094 1.00 68.25 94 PRO A O 1
ATOM 734 N N . GLU A 1 95 ? -6.034 -4.685 -6.682 1.00 69.69 95 GLU A N 1
ATOM 735 C CA . GLU A 1 95 ? -7.447 -4.655 -7.121 1.00 69.69 95 GLU A CA 1
ATOM 736 C C . GLU A 1 95 ? -8.345 -3.689 -6.323 1.00 69.69 95 GLU A C 1
ATOM 738 O O . GLU A 1 95 ? -9.502 -3.488 -6.683 1.00 69.69 95 GLU A O 1
ATOM 743 N N . PHE A 1 96 ? -7.852 -3.114 -5.228 1.00 67.06 96 PHE A N 1
ATOM 744 C CA . PHE A 1 96 ? -8.632 -2.256 -4.347 1.00 67.06 96 PHE A CA 1
ATOM 745 C C . PHE A 1 96 ? -8.796 -0.825 -4.848 1.00 67.06 96 PHE A C 1
ATOM 747 O O . PHE A 1 96 ? -9.887 -0.272 -4.733 1.00 67.06 96 PHE A O 1
ATOM 754 N N . SER A 1 97 ? -7.751 -0.245 -5.429 1.00 65.19 97 SER A N 1
ATOM 755 C CA . SER A 1 97 ? -7.746 1.158 -5.867 1.00 65.19 97 SER A CA 1
ATOM 756 C C . SER A 1 97 ? -6.944 1.402 -7.145 1.00 65.19 97 SER A C 1
ATOM 758 O O . SER A 1 97 ? -6.994 2.506 -7.674 1.00 65.19 97 SER A O 1
ATOM 760 N N . HIS A 1 98 ? -6.259 0.384 -7.680 1.00 75.44 98 HIS A N 1
ATOM 761 C CA . HIS A 1 98 ? -5.270 0.538 -8.753 1.00 75.44 98 HIS A CA 1
ATOM 762 C C . HIS A 1 98 ? -5.649 -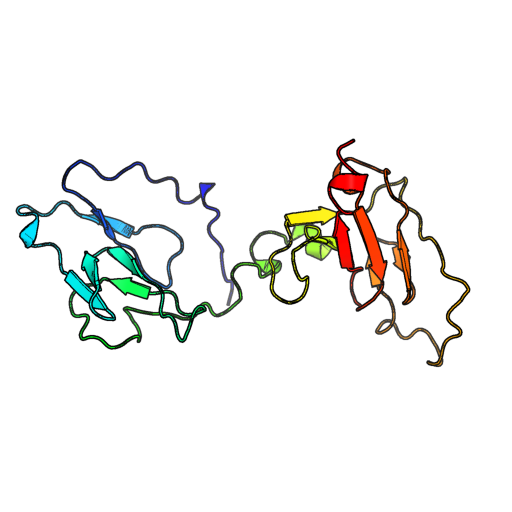0.221 -10.031 1.00 75.44 98 HIS A C 1
ATOM 764 O O . HIS A 1 98 ? -4.812 -0.823 -10.705 1.00 75.44 98 HIS A O 1
ATOM 770 N N . SER A 1 99 ? -6.946 -0.244 -10.362 1.00 82.12 99 SER A N 1
ATOM 771 C CA . SER A 1 99 ? -7.445 -0.970 -11.542 1.00 82.12 99 SER A CA 1
ATOM 772 C C . SER A 1 99 ? -6.834 -0.455 -12.849 1.00 82.12 99 SER A C 1
ATOM 774 O O . SER A 1 99 ? -6.502 -1.258 -13.719 1.00 82.12 99 SER A O 1
ATOM 776 N N . TYR A 1 100 ? -6.627 0.860 -12.968 1.00 88.19 100 TYR A N 1
ATOM 777 C CA . TYR A 1 100 ? -5.969 1.468 -14.122 1.00 88.19 100 TYR A CA 1
ATOM 778 C C . TYR A 1 100 ? -4.533 0.954 -14.267 1.00 88.19 100 TYR A C 1
ATOM 780 O O . TYR A 1 100 ? -4.124 0.548 -15.352 1.00 88.19 100 TYR A O 1
ATOM 788 N N . GLU A 1 101 ? -3.779 0.922 -13.176 1.00 90.88 101 GLU A N 1
ATOM 789 C CA . GLU A 1 101 ? -2.386 0.503 -13.142 1.00 90.88 101 GLU A CA 1
ATOM 790 C C . GLU A 1 101 ? -2.238 -0.988 -13.451 1.00 90.88 101 GLU A C 1
ATOM 792 O O . GLU A 1 101 ? -1.347 -1.362 -14.209 1.00 90.88 101 GLU A O 1
ATOM 797 N N . ILE A 1 102 ? -3.146 -1.832 -12.949 1.00 87.25 102 ILE A N 1
ATOM 798 C CA . ILE A 1 102 ? -3.184 -3.264 -13.283 1.00 87.25 102 ILE A CA 1
ATOM 799 C C . ILE A 1 102 ? -3.453 -3.461 -14.777 1.00 87.25 102 ILE A C 1
ATOM 801 O O . ILE A 1 102 ? -2.718 -4.189 -15.444 1.00 87.25 102 ILE A O 1
ATOM 805 N N . ILE A 1 103 ? -4.495 -2.814 -15.314 1.00 89.75 103 ILE A N 1
ATOM 806 C CA . ILE A 1 103 ? -4.890 -2.956 -16.725 1.00 89.75 103 ILE A CA 1
ATOM 807 C C . ILE A 1 103 ? -3.754 -2.511 -17.650 1.00 89.75 103 ILE A C 1
ATOM 809 O O . ILE A 1 103 ? -3.477 -3.169 -18.652 1.00 89.75 103 ILE A O 1
ATOM 813 N N . ASN A 1 104 ? -3.073 -1.420 -17.296 1.00 92.81 104 ASN A N 1
ATOM 814 C CA . ASN A 1 104 ? -1.969 -0.868 -18.077 1.00 92.81 104 ASN A CA 1
ATOM 815 C C . ASN A 1 104 ? -0.605 -1.477 -17.728 1.00 92.81 104 ASN A C 1
ATOM 817 O O . ASN A 1 104 ? 0.411 -0.987 -18.216 1.00 92.81 104 ASN A O 1
ATOM 821 N N . LYS A 1 105 ? -0.563 -2.540 -16.911 1.00 94.50 105 LYS A N 1
ATOM 822 C CA . LYS A 1 105 ? 0.669 -3.247 -16.525 1.00 94.50 105 LYS A CA 1
ATOM 823 C C . LYS A 1 105 ? 1.752 -2.285 -16.019 1.00 94.50 105 LYS A C 1
ATOM 825 O O . LYS A 1 105 ? 2.915 -2.361 -16.417 1.00 94.50 105 LYS A O 1
ATOM 830 N N . CYS A 1 106 ? 1.337 -1.329 -15.196 1.00 95.00 106 CYS A N 1
ATOM 831 C CA . CYS A 1 106 ? 2.238 -0.416 -14.518 1.00 95.00 106 CYS A CA 1
ATOM 832 C C . CYS A 1 106 ? 2.990 -1.168 -13.415 1.00 95.00 106 CYS A C 1
ATOM 834 O O . CYS A 1 106 ? 2.442 -2.054 -12.758 1.00 95.00 106 CYS A O 1
ATOM 836 N N . ALA A 1 107 ? 4.248 -0.805 -13.209 1.00 94.88 107 ALA A N 1
ATOM 837 C CA . ALA A 1 107 ? 5.123 -1.457 -12.254 1.00 94.88 107 ALA A CA 1
ATOM 838 C C . ALA A 1 107 ? 4.977 -0.828 -10.855 1.00 94.88 107 ALA A C 1
ATOM 840 O O . ALA A 1 107 ? 5.047 0.402 -10.739 1.00 94.88 107 ALA A O 1
ATOM 841 N N . PRO A 1 108 ? 4.789 -1.625 -9.788 1.00 93.31 108 PRO A N 1
ATOM 842 C CA . PRO A 1 108 ? 4.727 -1.105 -8.427 1.00 93.31 108 PRO A CA 1
ATOM 843 C C . PRO A 1 108 ? 6.099 -0.584 -7.986 1.00 93.31 108 PRO A C 1
ATOM 845 O O . PRO A 1 108 ? 7.114 -1.260 -8.164 1.00 93.31 108 PRO A O 1
ATOM 848 N N . VAL A 1 109 ? 6.125 0.610 -7.389 1.00 94.38 109 VAL A N 1
ATOM 849 C CA . VAL A 1 109 ? 7.345 1.257 -6.892 1.00 94.38 109 VAL A CA 1
ATOM 850 C C . VAL A 1 109 ? 7.379 1.245 -5.369 1.00 94.38 109 VAL A C 1
ATOM 852 O O . VAL A 1 109 ? 6.447 1.713 -4.715 1.00 94.38 109 VAL A O 1
ATOM 855 N N . TYR A 1 110 ? 8.482 0.760 -4.803 1.00 93.88 110 TYR A N 1
ATOM 856 C CA . TYR A 1 110 ? 8.731 0.706 -3.361 1.00 93.88 110 TYR A CA 1
ATOM 857 C C . TYR A 1 110 ? 9.823 1.697 -2.945 1.00 93.88 110 TYR A C 1
ATOM 859 O O . TYR A 1 110 ? 10.735 2.004 -3.716 1.00 93.88 110 TYR A O 1
ATOM 867 N N . TYR A 1 111 ? 9.766 2.197 -1.711 1.00 92.44 111 TYR A N 1
ATOM 868 C CA . TYR A 1 111 ? 10.855 2.987 -1.132 1.00 92.44 111 TYR A CA 1
ATOM 869 C C . TYR A 1 111 ? 12.106 2.128 -0.851 1.00 92.44 111 TYR A C 1
ATOM 871 O O . TYR A 1 111 ? 12.007 0.901 -0.753 1.00 92.44 111 TYR A O 1
ATOM 879 N N . PRO A 1 112 ? 13.291 2.742 -0.654 1.00 89.75 112 PRO A N 1
ATOM 880 C CA . PRO A 1 112 ? 14.554 2.004 -0.521 1.00 89.75 112 PRO A CA 1
ATOM 881 C C . PRO A 1 112 ? 14.570 0.967 0.614 1.00 89.75 112 PRO A C 1
ATOM 883 O O . PRO A 1 112 ? 15.216 -0.067 0.505 1.00 89.75 112 PRO A O 1
ATOM 886 N N . ASN A 1 113 ? 13.833 1.222 1.698 1.00 88.12 113 ASN A N 1
ATOM 887 C CA . ASN A 1 113 ? 13.788 0.348 2.876 1.00 88.12 113 ASN A CA 1
ATOM 888 C C . ASN A 1 113 ? 12.521 -0.524 2.939 1.00 88.12 113 ASN A C 1
ATOM 890 O O . ASN A 1 113 ? 12.304 -1.216 3.932 1.00 88.12 113 ASN A O 1
ATOM 894 N N . GLN A 1 114 ? 11.657 -0.460 1.923 1.00 88.62 114 GLN A N 1
ATOM 895 C CA . GLN A 1 114 ? 10.450 -1.279 1.848 1.00 88.62 114 GLN A CA 1
ATOM 896 C C . GLN A 1 114 ? 10.750 -2.593 1.131 1.00 88.62 114 GLN A C 1
ATOM 898 O O . GLN A 1 114 ? 11.427 -2.610 0.106 1.00 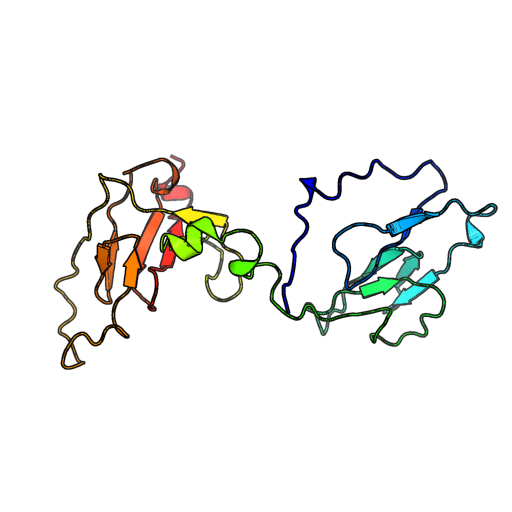88.62 114 GLN A O 1
ATOM 903 N N . SER A 1 115 ? 10.215 -3.693 1.658 1.00 88.31 115 SER A N 1
ATOM 904 C CA . SER A 1 115 ? 10.276 -4.988 0.982 1.00 88.31 115 SER A CA 1
ATOM 905 C C . SER A 1 115 ? 9.101 -5.116 0.010 1.00 88.31 115 SER A C 1
ATOM 907 O O . SER A 1 115 ? 7.959 -5.044 0.468 1.00 88.31 115 SER A O 1
ATOM 909 N N . PRO A 1 116 ? 9.334 -5.396 -1.285 1.00 86.00 116 PRO A N 1
ATOM 910 C CA . PRO A 1 116 ? 8.257 -5.643 -2.243 1.00 86.00 116 PRO A CA 1
ATOM 911 C C . PRO A 1 116 ? 7.317 -6.799 -1.868 1.00 86.00 116 PRO A C 1
ATOM 913 O O . PRO A 1 116 ? 6.173 -6.830 -2.308 1.00 86.00 116 PRO A O 1
ATOM 916 N N . LEU A 1 117 ? 7.787 -7.740 -1.037 1.00 81.88 117 LEU A N 1
ATOM 917 C CA . LEU A 1 117 ? 7.027 -8.924 -0.630 1.00 81.88 117 LEU A CA 1
ATOM 918 C C . LEU A 1 117 ? 6.000 -8.632 0.473 1.00 81.88 117 LEU A C 1
ATOM 920 O O . LEU A 1 117 ? 4.946 -9.260 0.515 1.00 81.88 117 LEU A O 1
ATOM 924 N N . THR A 1 118 ? 6.324 -7.725 1.396 1.00 80.94 118 THR A N 1
ATOM 925 C CA . THR A 1 118 ? 5.522 -7.496 2.612 1.00 80.94 118 THR A CA 1
ATOM 926 C C . THR A 1 118 ? 4.980 -6.079 2.727 1.00 80.94 118 THR A C 1
ATOM 928 O O . THR A 1 118 ? 4.088 -5.828 3.533 1.00 80.94 118 THR A O 1
ATOM 931 N N . SER A 1 119 ? 5.520 -5.137 1.954 1.00 84.06 119 SER A N 1
ATOM 932 C CA . SER A 1 119 ? 5.129 -3.731 1.995 1.00 84.06 119 SER A CA 1
ATOM 933 C C . SER A 1 119 ? 4.129 -3.397 0.896 1.00 84.06 119 SER A C 1
ATOM 935 O O . SER A 1 119 ? 4.023 -4.074 -0.123 1.00 84.06 119 SER A O 1
ATOM 937 N N . CYS A 1 120 ? 3.423 -2.294 1.094 1.00 85.44 120 CYS A N 1
ATOM 938 C CA . CYS A 1 120 ? 2.604 -1.662 0.071 1.00 85.44 120 CYS A CA 1
ATOM 939 C C . CYS A 1 120 ? 3.493 -0.863 -0.878 1.00 85.44 120 CYS A C 1
ATOM 941 O O . CYS A 1 120 ? 4.464 -0.247 -0.427 1.00 85.44 120 CYS A O 1
ATOM 943 N N . ASN A 1 121 ? 3.154 -0.838 -2.165 1.00 88.56 121 ASN A N 1
ATOM 944 C CA . ASN A 1 121 ? 3.825 0.061 -3.092 1.00 88.56 121 ASN A CA 1
ATOM 945 C C . ASN A 1 121 ? 3.500 1.516 -2.721 1.00 88.56 121 ASN A C 1
ATOM 947 O O . ASN A 1 121 ? 2.392 1.834 -2.292 1.00 88.56 121 ASN A O 1
ATOM 951 N N . ALA A 1 122 ? 4.478 2.400 -2.871 1.00 89.12 122 ALA A N 1
ATOM 952 C CA . ALA A 1 122 ? 4.313 3.825 -2.615 1.00 89.12 122 ALA A CA 1
ATOM 953 C C . ALA A 1 122 ? 3.521 4.505 -3.741 1.00 89.12 122 ALA A C 1
ATOM 955 O O . ALA A 1 122 ? 2.693 5.378 -3.496 1.00 89.12 122 ALA A O 1
ATOM 956 N N . PHE A 1 123 ? 3.796 4.099 -4.978 1.00 90.44 123 PHE A N 1
ATOM 957 C CA . PHE A 1 123 ? 3.113 4.530 -6.193 1.00 90.44 123 PHE A CA 1
ATOM 958 C C . PHE A 1 123 ? 3.372 3.498 -7.298 1.00 90.44 123 PHE A C 1
ATOM 960 O O . PHE A 1 123 ? 3.990 2.457 -7.054 1.00 90.44 123 PHE A O 1
ATOM 967 N N . SER A 1 124 ? 2.886 3.764 -8.505 1.00 92.44 124 SER A N 1
ATOM 968 C CA . SER A 1 124 ? 3.121 2.920 -9.675 1.00 92.44 124 SER A CA 1
ATOM 969 C C . SER A 1 124 ? 3.793 3.737 -10.769 1.00 92.44 124 SER A C 1
ATOM 971 O O . SER A 1 124 ? 3.402 4.874 -11.033 1.00 92.44 124 SER A O 1
ATOM 973 N N . ARG A 1 125 ? 4.790 3.153 -11.429 1.00 94.69 125 ARG A N 1
ATOM 974 C CA . ARG A 1 125 ? 5.379 3.697 -12.652 1.00 94.69 125 ARG A CA 1
ATOM 975 C C . ARG A 1 125 ? 4.611 3.110 -13.829 1.00 94.69 125 ARG A C 1
ATOM 977 O O . ARG A 1 125 ? 4.449 1.898 -13.898 1.00 94.69 125 ARG A O 1
ATOM 984 N N . CYS A 1 126 ? 4.128 3.943 -14.741 1.00 95.38 126 CYS A N 1
ATOM 985 C CA . CYS A 1 126 ? 3.445 3.502 -15.957 1.00 95.38 126 CYS A CA 1
ATOM 986 C C . CYS A 1 126 ? 4.297 3.835 -17.178 1.00 95.38 126 CYS A C 1
ATOM 988 O O . CYS A 1 126 ? 5.091 4.770 -17.129 1.00 95.38 126 CYS A O 1
ATOM 990 N N . GLN A 1 127 ? 4.117 3.080 -18.262 1.00 96.25 127 GLN A N 1
ATOM 991 C CA . GLN A 1 127 ? 4.854 3.319 -19.496 1.00 96.25 127 GLN A CA 1
ATOM 992 C C . GLN A 1 127 ? 4.551 4.710 -20.073 1.00 96.25 127 GLN A C 1
ATOM 994 O O . GLN A 1 127 ? 3.390 5.093 -20.229 1.00 96.25 127 GLN A O 1
ATOM 999 N N . ASN A 1 128 ? 5.602 5.411 -20.484 1.00 95.19 128 ASN A N 1
ATOM 1000 C CA . ASN A 1 128 ? 5.568 6.596 -21.326 1.00 95.19 128 ASN A CA 1
ATOM 1001 C C . ASN A 1 128 ? 6.405 6.390 -22.609 1.00 95.19 128 ASN A C 1
ATOM 1003 O O . ASN A 1 128 ? 7.051 5.362 -22.811 1.00 95.19 12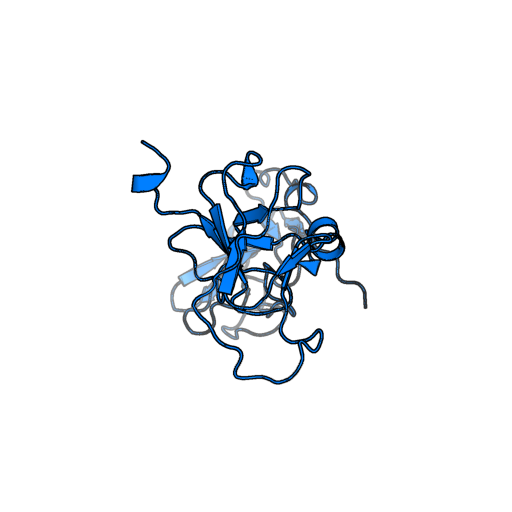8 ASN A O 1
ATOM 1007 N N . ASN A 1 129 ? 6.369 7.373 -23.514 1.00 95.25 129 ASN A N 1
ATOM 1008 C CA . ASN A 1 129 ? 7.001 7.268 -24.838 1.00 95.25 129 ASN A CA 1
ATOM 1009 C C . ASN A 1 129 ? 8.539 7.288 -24.815 1.00 95.25 129 ASN A C 1
ATOM 1011 O O . ASN A 1 129 ? 9.155 6.957 -25.825 1.00 95.25 129 ASN A O 1
ATOM 1015 N N . ASN A 1 130 ? 9.149 7.705 -23.704 1.00 95.94 130 ASN A N 1
ATOM 1016 C CA . ASN A 1 130 ? 10.600 7.798 -23.550 1.00 95.94 130 ASN A CA 1
ATOM 1017 C C . ASN A 1 130 ? 11.187 6.569 -22.838 1.00 95.94 130 ASN A C 1
ATOM 1019 O O . ASN A 1 130 ? 12.408 6.475 -22.688 1.00 95.94 130 ASN A O 1
ATOM 1023 N N . ASP A 1 131 ? 10.342 5.643 -22.384 1.00 96.31 131 ASP A N 1
ATOM 1024 C CA . ASP A 1 131 ? 10.793 4.418 -21.739 1.00 96.31 131 ASP A CA 1
ATOM 1025 C C . ASP A 1 131 ? 11.405 3.448 -22.751 1.00 96.31 131 ASP A C 1
ATOM 1027 O O . ASP A 1 131 ? 10.875 3.210 -23.839 1.00 96.31 131 ASP A O 1
ATOM 1031 N N . THR A 1 132 ? 12.530 2.861 -22.360 1.00 96.06 132 THR A N 1
ATOM 1032 C CA . THR A 1 132 ? 13.265 1.861 -23.125 1.00 96.06 132 THR A CA 1
ATOM 1033 C C . THR A 1 132 ? 13.740 0.740 -22.211 1.00 96.06 132 THR A C 1
ATOM 1035 O O . THR A 1 132 ? 14.004 0.935 -21.021 1.00 96.06 132 THR A O 1
ATOM 1038 N N . VAL A 1 133 ? 13.842 -0.460 -22.783 1.00 96.19 133 VAL A N 1
ATOM 1039 C CA . VAL A 1 133 ? 14.393 -1.630 -22.096 1.00 96.19 133 VAL A CA 1
ATOM 1040 C C . VAL A 1 133 ? 15.902 -1.661 -22.309 1.00 96.19 133 VAL A C 1
ATOM 1042 O O . VAL A 1 133 ? 16.385 -1.648 -23.442 1.00 96.19 133 VAL A O 1
ATOM 1045 N N . ILE A 1 134 ? 16.640 -1.715 -21.209 1.00 95.44 134 ILE A N 1
ATOM 1046 C CA . ILE A 1 134 ? 18.082 -1.916 -21.166 1.00 95.44 134 ILE A CA 1
ATOM 1047 C C . ILE A 1 134 ? 18.316 -3.413 -20.979 1.00 95.44 134 ILE A C 1
ATOM 1049 O O . ILE A 1 134 ? 18.036 -3.973 -19.917 1.00 95.44 134 ILE A O 1
ATOM 1053 N N . HIS A 1 135 ? 18.812 -4.066 -22.028 1.00 90.38 135 HIS A N 1
ATOM 1054 C CA . HIS A 1 135 ? 19.077 -5.497 -21.992 1.00 90.38 135 HIS A CA 1
ATOM 1055 C C . HIS A 1 135 ? 20.371 -5.807 -21.249 1.00 90.38 135 HIS A C 1
ATOM 1057 O O . HIS A 1 135 ? 21.413 -5.213 -21.528 1.00 90.38 135 HIS A O 1
ATOM 1063 N N . ASN A 1 136 ? 20.310 -6.774 -20.336 1.00 79.81 136 ASN A N 1
ATOM 1064 C CA . ASN A 1 136 ? 21.493 -7.243 -19.630 1.00 79.81 136 ASN A CA 1
ATOM 1065 C C . ASN A 1 136 ? 22.098 -8.445 -20.376 1.00 79.81 136 ASN A C 1
ATOM 1067 O O . ASN A 1 136 ? 21.510 -9.526 -20.419 1.00 79.81 136 ASN A O 1
ATOM 1071 N N . GLU A 1 137 ? 23.258 -8.258 -21.009 1.00 67.94 137 GLU A N 1
ATOM 1072 C CA . GLU A 1 137 ? 23.887 -9.280 -21.863 1.00 67.94 137 GLU A CA 1
ATOM 1073 C C . GLU A 1 137 ? 24.528 -10.441 -21.071 1.00 67.94 137 GLU A C 1
ATOM 1075 O O . GLU A 1 137 ? 24.899 -11.457 -21.658 1.00 67.94 137 GLU A O 1
ATOM 1080 N N . GLU A 1 138 ? 24.628 -10.342 -19.739 1.00 58.97 138 GLU A N 1
ATOM 1081 C CA . GLU A 1 138 ? 25.420 -11.269 -18.914 1.00 58.97 138 GLU A CA 1
ATOM 1082 C C . GLU A 1 138 ? 24.685 -12.530 -18.414 1.00 58.97 138 GLU A C 1
ATOM 1084 O O . GLU A 1 138 ? 25.303 -13.375 -17.765 1.00 58.97 138 GLU A O 1
ATOM 1089 N N . LYS A 1 139 ? 23.394 -12.731 -18.721 1.00 53.88 139 LYS A N 1
ATOM 1090 C CA . LYS A 1 139 ? 22.669 -13.961 -18.337 1.00 53.88 139 LYS A CA 1
ATOM 1091 C C . LYS A 1 139 ? 22.298 -14.814 -19.558 1.00 53.88 139 LYS A C 1
ATOM 1093 O O . LYS A 1 139 ? 21.264 -14.575 -20.188 1.00 53.88 139 LYS A O 1
ATOM 1098 N N . PRO A 1 140 ? 23.089 -15.854 -19.896 1.00 46.53 140 PRO A N 1
ATOM 1099 C CA . PRO A 1 140 ? 22.659 -16.865 -20.846 1.00 46.53 140 PRO A CA 1
ATOM 1100 C C . PRO A 1 140 ? 21.488 -17.654 -20.252 1.00 46.53 140 PRO A C 1
ATOM 1102 O O . PRO A 1 140 ? 21.537 -18.132 -19.121 1.00 46.53 140 PRO A O 1
ATOM 1105 N N . LYS A 1 141 ? 20.431 -17.779 -21.053 1.00 49.16 141 LYS A N 1
ATOM 1106 C CA . LYS A 1 141 ? 19.191 -18.505 -20.773 1.00 49.16 141 LYS A CA 1
ATOM 1107 C C . LYS A 1 141 ? 19.478 -19.947 -20.335 1.00 49.16 141 LYS A C 1
ATOM 1109 O O . LYS A 1 141 ? 20.006 -20.720 -21.132 1.00 49.16 141 LYS A O 1
ATOM 1114 N N . THR A 1 142 ? 19.047 -20.339 -19.138 1.00 47.81 142 THR A N 1
ATOM 1115 C CA . THR A 1 142 ? 18.910 -21.766 -18.776 1.00 47.81 142 THR A CA 1
ATOM 1116 C C . THR A 1 142 ? 17.513 -22.323 -19.030 1.00 47.81 142 THR A C 1
ATOM 1118 O O . THR A 1 142 ? 17.271 -23.478 -18.699 1.00 47.81 142 THR A O 1
ATOM 1121 N N . HIS A 1 143 ? 16.612 -21.562 -19.657 1.00 48.62 143 HIS A N 1
ATOM 1122 C CA . HIS A 1 143 ? 15.308 -22.075 -20.065 1.00 48.62 143 HIS A CA 1
ATOM 1123 C C . HIS A 1 143 ? 15.066 -21.840 -21.559 1.00 48.62 143 HIS A C 1
ATOM 1125 O O . HIS A 1 143 ? 15.226 -20.746 -22.109 1.00 48.62 143 HIS A O 1
ATOM 1131 N N . SER A 1 144 ? 14.826 -22.961 -22.235 1.00 48.75 144 SER A N 1
ATOM 1132 C CA . SER A 1 144 ? 14.449 -23.089 -23.635 1.00 48.75 144 SER A CA 1
ATOM 1133 C C . SER A 1 144 ? 13.120 -22.382 -23.882 1.00 48.75 144 SER A C 1
ATOM 1135 O O . SER A 1 144 ? 12.167 -22.690 -23.182 1.00 48.75 144 SER A O 1
ATOM 1137 N N . SER A 1 145 ? 13.101 -21.506 -24.897 1.00 53.12 145 SER A N 1
ATOM 1138 C CA . SER A 1 145 ? 11.995 -20.622 -25.322 1.00 53.12 145 SER A CA 1
ATOM 1139 C C . SER A 1 145 ? 11.475 -19.650 -24.248 1.00 53.12 145 SER A C 1
ATOM 1141 O O . SER A 1 145 ? 11.283 -20.039 -23.108 1.00 53.12 145 SER A O 1
ATOM 1143 N N . PRO A 1 146 ? 11.249 -18.364 -24.583 1.00 50.88 146 PRO A N 1
ATOM 1144 C CA . PRO A 1 146 ? 10.458 -17.499 -23.722 1.00 50.88 146 PRO A CA 1
ATOM 1145 C C . PRO A 1 146 ? 9.007 -17.965 -23.844 1.00 50.88 146 PRO A C 1
ATOM 1147 O O . PRO A 1 146 ? 8.298 -17.538 -24.754 1.00 50.88 146 PRO A O 1
ATOM 1150 N N . ASP A 1 147 ? 8.594 -18.898 -22.996 1.00 57.69 147 ASP A N 1
ATOM 1151 C CA . ASP A 1 147 ? 7.175 -19.003 -22.687 1.00 57.69 147 ASP A CA 1
ATOM 1152 C C . ASP A 1 147 ? 6.768 -17.678 -22.013 1.00 57.69 147 ASP A C 1
ATOM 1154 O O . ASP A 1 147 ? 7.578 -17.062 -21.312 1.00 57.69 147 ASP A O 1
ATOM 1158 N N . ASP A 1 148 ? 5.539 -17.202 -22.247 1.00 59.16 148 ASP A N 1
ATOM 1159 C CA . ASP A 1 148 ? 5.022 -15.932 -21.691 1.00 59.16 148 ASP A CA 1
ATOM 1160 C C . ASP A 1 148 ? 5.112 -15.865 -20.144 1.00 59.16 148 ASP A C 1
ATOM 1162 O O . ASP A 1 148 ? 4.930 -14.803 -19.553 1.00 59.16 148 ASP A O 1
ATOM 1166 N N . GLU A 1 149 ? 5.412 -16.987 -19.480 1.00 65.38 149 GLU A N 1
ATOM 1167 C CA . GLU A 1 149 ? 5.597 -17.101 -18.031 1.00 65.38 149 GLU A CA 1
ATOM 1168 C C . GLU A 1 149 ? 6.930 -16.512 -17.523 1.00 65.38 149 GLU A C 1
ATOM 1170 O O . GLU A 1 149 ? 6.996 -16.089 -16.371 1.00 65.38 149 GLU A O 1
ATOM 1175 N N . ASP A 1 150 ? 7.962 -16.400 -18.372 1.00 83.00 150 ASP A N 1
ATOM 1176 C CA . ASP A 1 150 ? 9.322 -15.981 -17.978 1.00 83.00 150 ASP A CA 1
ATOM 1177 C C . ASP A 1 150 ? 9.669 -14.532 -18.381 1.00 83.00 150 ASP A C 1
ATOM 1179 O O . ASP A 1 150 ? 10.841 -14.144 -18.469 1.00 83.00 150 ASP A O 1
ATOM 1183 N N . VAL A 1 151 ? 8.662 -13.704 -18.661 1.00 91.69 151 VAL A N 1
ATOM 1184 C CA . VAL A 1 151 ? 8.854 -12.303 -19.062 1.00 91.69 151 VAL A CA 1
ATOM 1185 C C . VAL A 1 151 ? 8.032 -11.352 -18.208 1.00 91.69 151 VAL A C 1
ATOM 1187 O O . VAL A 1 151 ? 6.927 -11.661 -17.772 1.00 91.69 151 VAL A O 1
ATOM 1190 N N . CYS A 1 152 ? 8.557 -10.150 -17.999 1.00 95.56 152 CYS A N 1
ATOM 1191 C CA . CYS A 1 152 ? 7.786 -9.071 -17.403 1.00 95.56 152 CYS A CA 1
ATOM 1192 C C . CYS A 1 152 ? 7.219 -8.177 -18.497 1.00 95.56 152 CYS A C 1
ATOM 1194 O O . CYS A 1 152 ? 7.899 -7.818 -19.459 1.00 95.56 152 CYS A O 1
ATOM 1196 N N . HIS A 1 153 ? 5.981 -7.754 -18.311 1.00 95.75 153 HIS A N 1
ATOM 1197 C CA . HIS A 1 153 ? 5.334 -6.758 -19.136 1.00 95.75 153 HIS A CA 1
ATOM 1198 C C . HIS A 1 153 ? 5.315 -5.415 -18.417 1.00 95.75 153 HIS A C 1
ATOM 1200 O O . HIS A 1 153 ? 4.956 -5.329 -17.245 1.00 95.75 153 HIS A O 1
ATOM 1206 N N . PHE A 1 154 ? 5.656 -4.359 -19.144 1.00 96.44 154 PHE A N 1
ATOM 1207 C CA . PHE A 1 154 ? 5.551 -2.987 -18.668 1.00 96.44 154 PHE A CA 1
ATOM 1208 C C . PHE A 1 154 ? 4.842 -2.159 -19.737 1.00 96.44 154 PHE A C 1
ATOM 1210 O O . PHE A 1 154 ? 5.415 -1.843 -20.782 1.00 96.44 154 PHE A O 1
ATOM 1217 N N . GLY A 1 155 ? 3.548 -1.913 -19.524 1.00 94.69 155 GLY A N 1
ATOM 1218 C CA . GLY A 1 155 ? 2.644 -1.494 -20.593 1.00 94.69 155 GLY A CA 1
ATOM 1219 C C . GLY A 1 155 ? 2.667 -2.476 -21.769 1.00 94.69 155 GLY A C 1
ATOM 1220 O O . GLY A 1 155 ? 2.307 -3.648 -21.639 1.00 94.69 155 GLY A O 1
ATOM 1221 N N . ASN A 1 156 ? 3.121 -1.992 -22.920 1.00 95.19 156 ASN A N 1
ATOM 1222 C CA . ASN A 1 156 ? 3.272 -2.754 -24.156 1.00 95.19 156 ASN A CA 1
ATOM 1223 C C . ASN A 1 156 ? 4.698 -3.288 -24.373 1.00 95.19 156 ASN A C 1
ATOM 1225 O O . ASN A 1 156 ? 4.941 -3.979 -25.362 1.00 95.19 156 ASN A O 1
ATOM 1229 N N . MET A 1 157 ? 5.647 -2.966 -23.490 1.00 95.12 157 MET A N 1
ATOM 1230 C CA . MET A 1 157 ? 7.008 -3.499 -23.558 1.00 95.12 157 MET A CA 1
ATOM 1231 C C . MET A 1 157 ? 7.104 -4.879 -22.913 1.00 95.12 157 MET A C 1
ATOM 1233 O O . MET A 1 157 ? 6.373 -5.202 -21.975 1.00 95.12 157 MET A O 1
ATOM 1237 N N . VAL A 1 158 ? 8.040 -5.677 -23.423 1.00 95.19 158 VAL A N 1
ATOM 1238 C CA . VAL A 1 158 ? 8.380 -7.003 -22.906 1.00 95.19 158 VAL A CA 1
ATOM 1239 C C . VAL A 1 158 ? 9.831 -6.975 -22.450 1.00 95.19 158 VAL A C 1
ATOM 1241 O O . VAL A 1 158 ? 10.721 -6.610 -23.218 1.00 95.19 158 VAL A O 1
ATOM 1244 N N . MET A 1 159 ? 10.051 -7.359 -21.200 1.00 94.12 159 MET A N 1
ATOM 1245 C CA . MET A 1 159 ? 11.349 -7.413 -20.540 1.00 94.12 159 MET A CA 1
ATOM 1246 C C . MET A 1 159 ? 11.691 -8.867 -20.239 1.00 94.12 159 MET A C 1
ATOM 1248 O O . MET A 1 159 ? 10.855 -9.617 -19.732 1.00 94.12 159 MET A O 1
ATOM 1252 N N . ARG A 1 160 ? 12.923 -9.273 -20.535 1.00 92.50 160 ARG A N 1
ATOM 1253 C CA . ARG A 1 160 ? 13.446 -10.577 -20.116 1.00 92.50 160 ARG A CA 1
ATOM 1254 C C . ARG A 1 160 ? 13.896 -10.504 -18.666 1.00 92.50 160 ARG A C 1
ATOM 1256 O O . ARG A 1 160 ? 14.221 -9.427 -18.172 1.00 92.50 160 ARG A O 1
ATOM 1263 N N . LEU A 1 161 ? 13.986 -11.656 -18.006 1.00 91.50 161 LEU A N 1
ATOM 1264 C CA . LEU A 1 161 ? 14.571 -11.732 -16.669 1.00 91.50 161 LEU A CA 1
ATOM 1265 C C . LEU A 1 161 ? 15.956 -11.066 -16.628 1.00 91.50 161 LEU A C 1
ATOM 1267 O O . LEU A 1 161 ? 16.863 -11.436 -17.373 1.00 91.50 161 LEU A O 1
ATOM 1271 N N . GLY A 1 162 ? 16.115 -10.104 -15.723 1.00 90.94 162 GLY A N 1
ATOM 1272 C CA . GLY A 1 162 ? 17.321 -9.302 -15.537 1.00 90.94 162 GLY A CA 1
ATOM 1273 C C . GLY A 1 162 ? 17.419 -8.037 -16.393 1.00 90.94 162 GLY A C 1
ATOM 1274 O O . GLY A 1 162 ? 18.345 -7.263 -16.157 1.00 90.94 162 GLY A O 1
ATOM 1275 N N . ASP A 1 163 ? 16.505 -7.805 -17.340 1.00 95.00 163 ASP A N 1
ATOM 1276 C CA . ASP A 1 163 ? 16.426 -6.529 -18.058 1.00 95.00 163 ASP A CA 1
ATOM 1277 C C . ASP A 1 163 ? 15.999 -5.402 -17.106 1.00 95.00 163 ASP A C 1
ATOM 1279 O O . ASP A 1 163 ? 15.229 -5.622 -16.161 1.00 95.00 163 ASP A O 1
ATOM 1283 N N . GLU A 1 164 ? 16.457 -4.183 -17.393 1.00 96.31 164 GLU A N 1
ATOM 1284 C CA . GLU A 1 164 ? 16.125 -2.981 -16.623 1.00 96.31 164 GLU A CA 1
ATOM 1285 C C . GLU A 1 164 ? 15.391 -1.945 -17.480 1.00 96.31 164 GLU A C 1
ATOM 1287 O O . GLU A 1 164 ? 15.504 -1.939 -18.705 1.00 96.31 164 GLU A O 1
ATOM 1292 N N . LEU A 1 165 ? 14.638 -1.046 -16.846 1.00 96.75 165 LEU A N 1
ATOM 1293 C CA . LEU A 1 165 ? 14.129 0.155 -17.517 1.00 96.75 165 LEU A CA 1
ATOM 1294 C C . LEU A 1 165 ? 15.117 1.307 -17.349 1.00 96.75 165 LEU A C 1
ATOM 1296 O O . LEU A 1 165 ? 15.719 1.470 -16.285 1.00 96.75 165 LEU A O 1
ATOM 1300 N N . ASN A 1 166 ? 15.226 2.158 -18.368 1.00 95.62 166 ASN A N 1
ATOM 1301 C CA . ASN A 1 166 ? 15.892 3.450 -18.218 1.00 95.62 166 ASN A CA 1
ATOM 1302 C C . ASN A 1 166 ? 15.216 4.313 -17.131 1.00 95.62 166 ASN A C 1
ATOM 1304 O O . ASN A 1 166 ? 14.053 4.111 -16.780 1.00 95.62 166 ASN A O 1
ATOM 1308 N N . GLN A 1 167 ? 15.959 5.262 -16.567 1.00 93.50 167 GLN A N 1
ATOM 1309 C CA . GLN A 1 167 ? 15.471 6.190 -15.537 1.00 93.50 167 GLN A CA 1
ATOM 1310 C C . GLN A 1 167 ? 15.204 7.576 -16.138 1.00 93.50 167 GLN A C 1
ATOM 1312 O O . GLN A 1 167 ? 15.576 7.833 -17.284 1.00 93.50 167 GLN A O 1
ATOM 1317 N N . ASP A 1 168 ? 14.581 8.456 -15.350 1.00 91.25 168 ASP A N 1
ATOM 1318 C CA . ASP A 1 168 ? 14.401 9.887 -15.650 1.00 91.25 168 ASP A CA 1
ATOM 1319 C C . ASP A 1 168 ? 13.621 10.196 -16.949 1.00 91.25 168 ASP A C 1
ATOM 1321 O O . ASP A 1 168 ? 13.888 11.172 -17.651 1.00 91.25 168 ASP A O 1
ATOM 1325 N N . THR A 1 169 ? 12.622 9.375 -17.276 1.00 92.50 169 THR A N 1
ATOM 1326 C CA . THR A 1 169 ? 11.706 9.570 -18.412 1.00 92.50 169 THR A CA 1
ATOM 1327 C C . THR A 1 169 ? 10.497 10.455 -18.076 1.00 92.50 169 THR A C 1
ATOM 1329 O O . THR A 1 169 ? 9.974 11.147 -18.952 1.00 92.50 169 THR A O 1
ATOM 1332 N N . ASP A 1 170 ? 10.082 10.462 -16.808 1.00 90.62 170 ASP A N 1
ATOM 1333 C CA . ASP A 1 170 ? 9.048 11.297 -16.183 1.00 90.62 170 ASP A CA 1
ATOM 1334 C C . ASP A 1 170 ? 9.234 11.414 -14.652 1.00 90.62 170 ASP A C 1
ATOM 1336 O O . ASP A 1 170 ? 10.133 10.803 -14.076 1.00 90.62 170 ASP A O 1
ATOM 1340 N N . TYR A 1 171 ? 8.340 12.142 -13.969 1.00 88.00 171 TYR A N 1
ATOM 1341 C CA . TYR A 1 171 ? 8.373 12.331 -12.509 1.00 88.00 171 TYR A CA 1
ATOM 1342 C C . TYR A 1 171 ? 8.390 11.021 -11.693 1.00 88.00 171 TYR A C 1
ATOM 1344 O O . TYR A 1 171 ? 9.063 10.953 -10.668 1.00 88.00 171 TYR A O 1
ATOM 1352 N N . ASN A 1 172 ? 7.682 9.980 -12.142 1.00 87.56 172 ASN A N 1
ATOM 1353 C CA . ASN A 1 172 ? 7.560 8.700 -11.434 1.00 87.56 172 ASN A CA 1
ATOM 1354 C C . ASN A 1 172 ? 8.713 7.730 -11.749 1.00 87.56 172 ASN A C 1
ATOM 1356 O O . ASN A 1 172 ? 8.854 6.694 -11.104 1.00 87.56 172 ASN A O 1
ATOM 1360 N N . SER A 1 173 ? 9.529 8.040 -12.750 1.00 90.62 173 SER A N 1
ATOM 1361 C CA . SER A 1 173 ? 10.735 7.287 -13.104 1.00 90.62 173 SER A CA 1
ATOM 1362 C C . SER A 1 173 ? 12.019 7.884 -12.520 1.00 90.62 173 SER A C 1
ATOM 1364 O O . SER A 1 173 ? 13.066 7.234 -12.583 1.00 90.62 173 SER A O 1
ATOM 1366 N N . ILE A 1 174 ? 11.950 9.110 -11.977 1.00 90.75 174 ILE A N 1
ATOM 1367 C CA . ILE A 1 174 ? 13.125 9.790 -11.434 1.00 90.75 174 ILE A CA 1
ATOM 1368 C C . ILE A 1 174 ? 13.671 8.983 -10.274 1.00 90.75 174 ILE A C 1
ATOM 1370 O O . ILE A 1 174 ? 12.984 8.760 -9.272 1.00 90.75 174 ILE A O 1
ATOM 1374 N N . CYS A 1 175 ? 14.935 8.588 -10.399 1.00 92.25 175 CYS A N 1
ATOM 1375 C CA . CYS A 1 175 ? 15.626 7.857 -9.351 1.00 92.25 175 CYS A CA 1
ATOM 1376 C C . CYS A 1 175 ? 14.933 6.536 -8.956 1.00 92.25 175 CYS A C 1
ATOM 1378 O O . CYS A 1 175 ? 14.960 6.119 -7.794 1.00 92.25 175 CYS A O 1
ATOM 1380 N N . VAL A 1 176 ? 14.272 5.879 -9.912 1.00 95.00 176 VAL A N 1
ATOM 1381 C CA . VAL A 1 176 ? 13.582 4.598 -9.720 1.00 95.00 176 VAL A CA 1
ATOM 1382 C C . VAL A 1 176 ? 14.218 3.542 -10.607 1.00 95.00 176 VAL A C 1
ATOM 1384 O O . VAL A 1 176 ? 14.109 3.592 -11.831 1.00 95.00 176 VAL A O 1
ATOM 1387 N N . ARG A 1 177 ? 14.821 2.529 -9.985 1.00 95.56 177 ARG A N 1
ATOM 1388 C CA . ARG A 1 177 ? 15.357 1.367 -10.692 1.00 95.56 177 ARG A CA 1
ATOM 1389 C C . ARG A 1 177 ? 14.281 0.298 -10.803 1.00 95.56 177 ARG A C 1
ATOM 1391 O O . ARG A 1 177 ? 13.720 -0.110 -9.791 1.00 95.56 177 ARG A O 1
ATOM 1398 N N . CYS A 1 178 ? 14.020 -0.161 -12.019 1.00 96.75 178 CYS A N 1
ATOM 1399 C CA . CYS A 1 178 ? 13.061 -1.223 -12.294 1.00 96.75 178 CYS A CA 1
ATOM 1400 C C . CYS A 1 178 ? 13.760 -2.380 -12.987 1.00 96.75 178 CYS A C 1
ATOM 1402 O O . CYS A 1 178 ? 14.415 -2.159 -14.004 1.00 96.75 178 CYS A O 1
ATOM 1404 N N . VAL A 1 179 ? 13.586 -3.590 -12.461 1.00 95.88 179 VAL A N 1
ATOM 1405 C CA . VAL A 1 179 ? 14.227 -4.803 -12.977 1.00 95.88 179 VAL A CA 1
ATOM 1406 C C . VAL A 1 179 ? 13.177 -5.898 -13.130 1.00 95.88 179 VAL A C 1
ATOM 1408 O O . VAL A 1 179 ? 12.314 -6.077 -12.266 1.00 95.88 179 VAL A O 1
ATOM 1411 N N . CYS A 1 180 ? 13.236 -6.648 -14.229 1.00 95.31 180 CYS A N 1
ATOM 1412 C CA . CYS A 1 180 ? 12.421 -7.848 -14.375 1.00 95.31 180 CYS A CA 1
ATOM 1413 C C . CYS A 1 180 ? 13.046 -9.006 -13.588 1.00 95.31 180 CYS A C 1
ATOM 1415 O O . CYS A 1 180 ? 13.895 -9.733 -14.096 1.00 95.31 180 CYS A O 1
ATOM 1417 N N . GLU A 1 181 ? 12.665 -9.159 -12.324 1.00 91.25 181 GLU A N 1
ATOM 1418 C CA . GLU A 1 181 ? 13.173 -10.238 -11.463 1.00 91.25 181 GLU A CA 1
ATOM 1419 C C . GLU A 1 181 ? 12.146 -11.353 -11.272 1.00 91.25 181 GLU A C 1
ATOM 1421 O O . GLU A 1 181 ? 12.511 -12.526 -11.256 1.00 91.25 181 GLU A O 1
ATOM 1426 N N . VAL A 1 182 ? 10.868 -10.981 -11.146 1.00 89.00 182 VAL A N 1
ATOM 1427 C CA . VAL A 1 182 ? 9.744 -11.897 -10.934 1.00 89.00 182 VAL A CA 1
ATOM 1428 C C . VAL A 1 182 ? 8.576 -11.449 -11.827 1.00 89.00 182 VAL A C 1
ATOM 1430 O O . VAL A 1 182 ? 7.983 -10.406 -11.551 1.00 89.00 182 VAL A O 1
ATOM 1433 N N . PRO A 1 183 ? 8.246 -12.190 -12.902 1.00 91.19 183 PRO A N 1
ATOM 1434 C CA . PRO A 1 183 ? 7.065 -11.956 -13.740 1.00 91.19 183 PRO A CA 1
ATOM 1435 C C . PRO A 1 183 ? 5.763 -11.877 -12.918 1.00 91.19 183 PRO A C 1
ATOM 1437 O O . PRO A 1 183 ? 5.685 -12.487 -11.848 1.00 91.19 183 PRO A O 1
ATOM 1440 N N . PRO A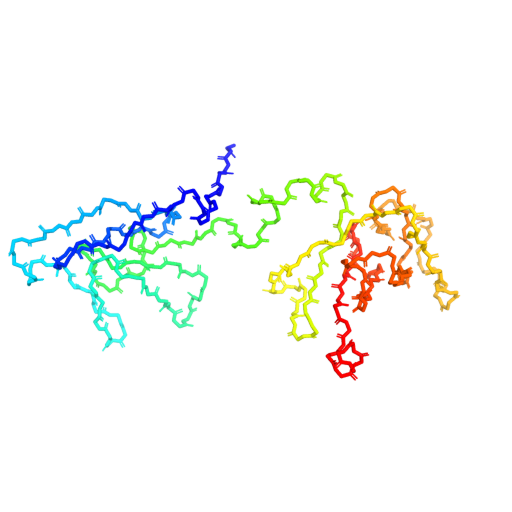 1 184 ? 4.712 -11.164 -13.380 1.00 92.12 184 PRO A N 1
ATOM 1441 C CA . PRO A 1 184 ? 4.475 -10.702 -14.756 1.00 92.12 184 PRO A CA 1
ATOM 1442 C C . PRO A 1 184 ? 4.755 -9.213 -15.020 1.00 92.12 184 PRO A C 1
ATOM 1444 O O . PRO A 1 184 ? 4.578 -8.763 -16.149 1.00 92.12 184 PRO A O 1
ATOM 1447 N N . VAL A 1 185 ? 5.152 -8.425 -14.020 1.00 94.00 185 VAL A N 1
ATOM 1448 C CA . VAL A 1 185 ? 5.508 -6.996 -14.152 1.00 94.00 185 VAL A CA 1
ATOM 1449 C C . VAL A 1 185 ? 6.845 -6.756 -13.448 1.00 94.00 185 VAL A C 1
ATOM 1451 O O . VAL A 1 185 ? 7.145 -7.475 -12.498 1.00 94.00 185 VAL A O 1
ATOM 1454 N N . PRO A 1 186 ? 7.680 -5.797 -13.885 1.00 95.56 186 PRO A N 1
ATOM 1455 C CA . PRO A 1 186 ? 8.969 -5.584 -13.238 1.00 95.56 186 PRO A CA 1
ATOM 1456 C C . PRO A 1 186 ? 8.793 -5.029 -11.818 1.00 95.56 186 PRO A C 1
ATOM 1458 O O . PRO A 1 186 ? 7.840 -4.303 -11.526 1.00 95.56 186 PRO A O 1
ATOM 1461 N N . THR A 1 187 ? 9.755 -5.330 -10.948 1.00 94.00 187 THR A N 1
ATOM 1462 C CA . THR A 1 187 ? 9.825 -4.770 -9.596 1.00 94.00 187 THR A CA 1
ATOM 1463 C C . THR A 1 187 ? 10.580 -3.452 -9.659 1.00 94.00 187 THR A C 1
ATOM 1465 O O . THR A 1 187 ? 11.718 -3.416 -10.133 1.00 94.00 187 THR A O 1
ATOM 1468 N N . CYS A 1 188 ? 9.971 -2.367 -9.178 1.00 96.06 188 CYS A N 1
ATOM 1469 C CA . CYS A 1 188 ? 10.617 -1.063 -9.117 1.00 96.06 188 CYS A CA 1
ATOM 1470 C C . CYS A 1 188 ? 10.920 -0.653 -7.679 1.00 96.06 188 CYS A C 1
ATOM 1472 O O . CYS A 1 188 ? 10.077 -0.756 -6.787 1.00 96.06 188 CYS A O 1
ATOM 1474 N N . GLN A 1 189 ? 12.104 -0.098 -7.465 1.00 95.50 189 GLN A N 1
ATOM 1475 C CA . GLN A 1 189 ? 12.502 0.451 -6.182 1.00 95.50 189 GLN A CA 1
ATOM 1476 C C . GLN A 1 189 ? 13.165 1.810 -6.376 1.00 95.50 189 GLN A C 1
ATOM 1478 O O . GLN A 1 189 ? 14.020 1.990 -7.247 1.00 95.50 189 GLN A O 1
ATOM 1483 N N . ARG A 1 190 ? 12.764 2.786 -5.559 1.00 94.25 190 ARG A N 1
ATOM 1484 C CA . ARG A 1 190 ? 13.452 4.074 -5.506 1.00 94.25 190 ARG A CA 1
ATOM 1485 C C . ARG A 1 190 ? 14.881 3.834 -5.023 1.00 94.25 190 ARG A C 1
ATOM 1487 O O . ARG A 1 190 ? 15.109 3.080 -4.076 1.00 94.25 190 ARG A O 1
ATOM 1494 N N . LEU A 1 191 ? 15.833 4.476 -5.683 1.00 92.12 191 LEU A N 1
ATOM 1495 C CA . LEU A 1 191 ? 17.229 4.450 -5.283 1.00 92.12 191 LEU A CA 1
ATOM 1496 C C . LEU A 1 191 ? 17.409 5.120 -3.904 1.00 92.12 191 LEU A C 1
ATOM 1498 O O . LEU A 1 191 ? 16.569 5.922 -3.480 1.00 92.12 191 LEU A O 1
ATOM 1502 N N . PRO A 1 192 ? 18.488 4.788 -3.172 1.00 89.00 192 PRO A N 1
ATOM 1503 C CA . PRO A 1 192 ? 18.758 5.361 -1.858 1.00 89.00 192 PRO A CA 1
ATOM 1504 C C . PRO A 1 192 ? 18.723 6.898 -1.844 1.00 89.00 192 PRO A C 1
ATOM 1506 O O . PRO A 1 192 ? 19.206 7.550 -2.767 1.00 89.00 192 PRO A O 1
ATOM 1509 N N . TYR A 1 193 ? 18.197 7.487 -0.763 1.00 80.81 193 TYR A N 1
ATOM 1510 C CA . TYR A 1 193 ? 18.031 8.945 -0.633 1.00 80.81 193 TYR A CA 1
ATOM 1511 C C . TYR A 1 193 ? 19.339 9.726 -0.831 1.00 80.81 193 TYR A C 1
ATOM 1513 O O . TYR A 1 193 ? 19.340 10.797 -1.425 1.00 80.81 193 TYR A O 1
ATOM 1521 N N . ASN A 1 194 ? 20.470 9.157 -0.407 1.00 81.69 194 ASN A N 1
ATOM 1522 C CA . ASN A 1 194 ? 21.797 9.752 -0.576 1.00 81.69 194 ASN A CA 1
ATOM 1523 C C . ASN A 1 194 ? 22.314 9.752 -2.022 1.00 81.69 194 ASN A C 1
ATOM 1525 O O . ASN A 1 194 ? 23.415 10.237 -2.231 1.00 81.69 194 ASN A O 1
ATOM 1529 N N . VAL A 1 195 ? 21.592 9.151 -2.968 1.00 81.88 195 VAL A N 1
ATOM 1530 C CA . VAL A 1 195 ? 21.885 9.187 -4.409 1.00 81.88 195 VAL A CA 1
ATOM 1531 C C . VAL A 1 195 ? 20.924 10.144 -5.123 1.00 81.88 195 VAL A C 1
ATOM 1533 O O . VAL A 1 195 ? 21.290 10.741 -6.129 1.00 81.88 195 VAL A O 1
ATOM 1536 N N . CYS A 1 196 ? 19.706 10.301 -4.596 1.00 77.94 196 CYS A N 1
ATOM 1537 C CA . CYS A 1 196 ? 18.600 10.973 -5.281 1.00 77.94 196 CYS A CA 1
ATOM 1538 C C . CYS A 1 196 ? 18.320 12.402 -4.839 1.00 77.94 196 CYS A C 1
ATOM 1540 O O . CYS A 1 196 ? 17.843 13.191 -5.646 1.00 77.94 196 CYS A O 1
ATOM 1542 N N . ASP A 1 197 ? 18.573 12.729 -3.574 1.00 69.19 197 ASP A N 1
ATOM 1543 C CA . ASP A 1 197 ? 18.182 14.009 -2.979 1.00 69.19 197 ASP A CA 1
ATOM 1544 C C . ASP A 1 197 ? 19.427 14.845 -2.619 1.00 69.19 197 ASP A C 1
ATOM 1546 O O . ASP A 1 197 ? 19.561 15.331 -1.494 1.00 69.19 197 ASP A O 1
ATOM 1550 N N . HIS A 1 198 ? 20.363 14.952 -3.572 1.00 57.25 198 HIS A N 1
ATOM 1551 C CA . HIS A 1 198 ? 21.566 15.791 -3.479 1.00 57.25 198 HIS A CA 1
ATOM 1552 C C . HIS A 1 198 ? 21.273 17.285 -3.652 1.00 57.25 198 HIS A C 1
ATOM 1554 O O . HIS A 1 198 ? 20.539 17.644 -4.600 1.00 57.25 198 HIS A O 1
#

pLDDT: mean 83.82, std 14.33, range [30.53, 96.75]

Radius of gyration: 23.05 Å; chains: 1; bounding box: 52×40×57 Å